Protein AF-A0A534P3N0-F1 (afdb_monomer)

Secondary structure (DSSP, 8-state):
------EEEEEETTEEEEEEEHHHHS-TT-TTT--EEEEEESSSEEEEEEEEEEE--TTSTTEEEEEEES--PPPPPBPPGGG--TT-EEEEEE-GGGSS-EEEEEEEEEEEE-TTS-EEEEEE-----TT-TT-EEEETTT--EEEEEEEEEEEEEEE-SSSSS-EEEEEEEEEEEEEE-HHHHHHHHHHTT-TTTTTPPPPPS---------GGGG--

Structure (mmCIF, N/CA/C/O backbone):
data_AF-A0A534P3N0-F1
#
_entry.id   AF-A0A534P3N0-F1
#
loop_
_atom_site.group_PDB
_atom_site.id
_atom_site.type_symbol
_atom_site.label_atom_id
_atom_site.label_alt_id
_atom_site.label_comp_id
_atom_site.label_asym_id
_atom_site.label_entity_id
_atom_site.label_seq_id
_atom_site.pdbx_PDB_ins_code
_atom_site.Cartn_x
_atom_site.Cartn_y
_atom_site.Cartn_z
_atom_site.occupancy
_atom_site.B_iso_or_equiv
_atom_site.auth_seq_id
_atom_site.auth_comp_id
_atom_site.auth_asym_id
_atom_site.auth_atom_id
_atom_site.pdbx_PDB_model_num
ATOM 1 N N . ALA A 1 1 ? -1.249 21.637 3.958 1.00 54.03 1 ALA A N 1
ATOM 2 C CA . ALA A 1 1 ? -1.287 20.272 4.519 1.00 54.03 1 ALA A CA 1
ATOM 3 C C . ALA A 1 1 ? -0.848 19.302 3.430 1.00 54.03 1 ALA A C 1
ATOM 5 O O . ALA A 1 1 ? -1.354 19.421 2.321 1.00 54.03 1 ALA A O 1
ATOM 6 N N . ARG A 1 2 ? 0.128 18.421 3.688 1.00 66.50 2 ARG A N 1
ATOM 7 C CA . ARG A 1 2 ? 0.419 17.308 2.771 1.00 66.50 2 ARG A CA 1
ATOM 8 C C . ARG A 1 2 ? -0.539 16.173 3.109 1.00 66.50 2 ARG A C 1
ATOM 10 O O . ARG A 1 2 ? -0.717 15.871 4.282 1.00 66.50 2 ARG A O 1
ATOM 17 N N . ALA A 1 3 ? -1.163 15.610 2.087 1.00 77.94 3 ALA A N 1
ATOM 18 C CA . ALA A 1 3 ? -2.017 14.447 2.219 1.00 77.94 3 ALA A CA 1
ATOM 19 C C . ALA A 1 3 ? -1.247 13.185 1.841 1.00 77.94 3 ALA A C 1
ATOM 21 O O . ALA A 1 3 ? -0.339 13.232 1.007 1.00 77.94 3 ALA A O 1
ATOM 22 N N . ALA A 1 4 ? -1.638 12.085 2.459 1.00 86.50 4 ALA A N 1
ATOM 23 C CA . ALA A 1 4 ? -1.131 10.755 2.202 1.00 86.50 4 ALA A CA 1
ATOM 24 C C . ALA A 1 4 ? -2.275 9.760 2.368 1.00 86.50 4 ALA A C 1
ATOM 26 O O . ALA A 1 4 ? -3.361 10.115 2.836 1.00 86.50 4 ALA A O 1
ATOM 27 N N . SER A 1 5 ? -2.006 8.523 1.989 1.00 90.81 5 SER A N 1
ATOM 28 C CA . SER A 1 5 ? -2.950 7.423 2.072 1.00 90.81 5 SER A CA 1
ATOM 29 C C . SER A 1 5 ? -2.565 6.472 3.205 1.00 90.81 5 SER A C 1
ATOM 31 O O . SER A 1 5 ? -1.465 6.543 3.762 1.00 90.81 5 SER A O 1
ATOM 33 N N . GLY A 1 6 ? -3.495 5.599 3.575 1.00 92.44 6 GLY A N 1
ATOM 34 C CA . GLY A 1 6 ? -3.250 4.555 4.555 1.00 92.44 6 GLY A CA 1
ATOM 35 C C . GLY A 1 6 ? -4.206 3.386 4.378 1.00 92.44 6 GLY A C 1
ATOM 36 O O . GLY A 1 6 ? -5.289 3.540 3.813 1.00 92.44 6 GLY A O 1
ATOM 37 N N . VAL A 1 7 ? -3.810 2.223 4.885 1.00 95.25 7 VAL A N 1
ATOM 38 C CA . VAL A 1 7 ? -4.594 0.985 4.816 1.00 95.25 7 VAL A CA 1
ATOM 39 C C . VAL A 1 7 ? -4.865 0.471 6.220 1.00 95.25 7 VAL A C 1
ATOM 41 O O . VAL A 1 7 ? -3.938 0.263 6.998 1.00 95.25 7 VAL A O 1
ATOM 44 N N . VAL A 1 8 ? -6.134 0.235 6.549 1.00 95.50 8 VAL A N 1
ATOM 45 C CA . VAL A 1 8 ? -6.512 -0.425 7.806 1.00 95.50 8 VAL A CA 1
ATOM 46 C C . VAL A 1 8 ? -6.087 -1.889 7.731 1.00 95.50 8 VAL A C 1
ATOM 48 O O . VAL A 1 8 ? -6.476 -2.588 6.800 1.00 95.50 8 VAL A O 1
ATOM 51 N N . VAL A 1 9 ? -5.325 -2.369 8.710 1.00 96.44 9 VAL A N 1
ATOM 52 C CA . VAL A 1 9 ? -4.801 -3.750 8.734 1.00 96.44 9 VAL A CA 1
ATOM 53 C C . VAL A 1 9 ? -5.266 -4.571 9.926 1.00 96.44 9 VAL A C 1
ATOM 55 O O . VAL A 1 9 ? -5.203 -5.795 9.892 1.00 96.44 9 VAL A O 1
ATOM 58 N N . ALA A 1 10 ? -5.735 -3.919 10.986 1.00 96.31 10 ALA A N 1
ATOM 59 C CA . ALA A 1 10 ? -6.239 -4.596 12.170 1.00 96.31 10 ALA A CA 1
ATOM 60 C C . ALA A 1 10 ? -7.199 -3.697 12.949 1.00 96.31 10 ALA A C 1
ATOM 62 O O . ALA A 1 10 ? -7.205 -2.477 12.777 1.00 96.31 10 ALA A O 1
ATOM 63 N N . VAL A 1 11 ? -7.973 -4.308 13.844 1.00 96.00 11 VAL A N 1
ATOM 64 C CA . VAL A 1 11 ? -8.869 -3.613 14.774 1.00 96.00 11 VAL A CA 1
ATOM 65 C C . VAL A 1 11 ? -8.816 -4.290 16.136 1.00 96.00 11 VAL A C 1
ATOM 67 O O . VAL A 1 11 ? -8.866 -5.515 16.225 1.00 96.00 11 VAL A O 1
ATOM 70 N N . GLU A 1 12 ? -8.781 -3.488 17.195 1.00 94.75 12 GLU A N 1
ATOM 71 C CA . GLU A 1 12 ? -8.982 -3.924 18.574 1.00 94.75 12 GLU A CA 1
ATOM 72 C C . GLU A 1 12 ? -10.009 -3.001 19.247 1.00 94.75 12 GLU A C 1
ATOM 74 O O . GLU A 1 12 ? -9.775 -1.812 19.466 1.00 94.75 12 GLU A O 1
ATOM 79 N N . GLY A 1 13 ? -11.201 -3.526 19.543 1.00 93.69 13 GLY A N 1
ATOM 80 C CA . GLY A 1 13 ? -12.289 -2.730 20.115 1.00 93.69 13 GLY A CA 1
ATOM 81 C C . GLY A 1 13 ? -12.726 -1.582 19.194 1.00 93.69 13 GLY A C 1
ATOM 82 O O . GLY A 1 13 ? -13.328 -1.822 18.151 1.00 93.69 13 GLY A O 1
ATOM 83 N N . LYS A 1 14 ? -12.457 -0.334 19.602 1.00 92.56 14 LYS A N 1
ATOM 84 C CA . LYS A 1 14 ? -12.735 0.892 18.820 1.00 92.56 14 LYS A CA 1
ATOM 85 C C . LYS A 1 14 ? -11.470 1.545 18.254 1.00 92.56 14 LYS A C 1
ATOM 87 O O . LYS A 1 14 ? -11.527 2.694 17.813 1.00 92.56 14 LYS A O 1
ATOM 92 N N . THR A 1 15 ? -10.349 0.834 18.309 1.00 93.75 15 THR A N 1
ATOM 93 C CA . THR A 1 15 ? -9.070 1.285 17.777 1.00 93.75 15 THR A CA 1
ATOM 94 C C . THR A 1 15 ? -8.786 0.526 16.492 1.00 93.75 15 THR A C 1
ATOM 96 O O . THR A 1 15 ? -8.757 -0.703 16.479 1.00 93.75 15 THR A O 1
ATOM 99 N N . SER A 1 16 ? -8.587 1.261 15.404 1.00 95.31 16 SER A N 1
ATOM 100 C CA . SER A 1 16 ? -8.194 0.719 14.105 1.00 95.31 16 SER A CA 1
ATOM 101 C C . SER A 1 16 ? -6.716 0.998 13.860 1.00 95.31 16 SER A C 1
ATOM 103 O O . SER A 1 16 ? -6.257 2.122 14.052 1.00 95.31 16 SER A O 1
ATOM 105 N N . TYR A 1 17 ? -5.969 -0.004 13.412 1.00 95.19 17 TYR A N 1
ATOM 106 C CA . TYR A 1 17 ? -4.549 0.129 13.098 1.00 95.19 17 TYR A CA 1
ATOM 107 C C . TYR A 1 17 ? -4.369 0.345 11.601 1.00 95.19 17 TYR A C 1
ATOM 109 O O . TYR A 1 17 ? -4.851 -0.455 10.795 1.00 95.19 17 TYR A O 1
ATOM 117 N N . VAL A 1 18 ? -3.683 1.425 11.233 1.00 94.81 18 VAL A N 1
ATOM 118 C CA . VAL A 1 18 ? -3.536 1.880 9.847 1.00 94.81 18 VAL A CA 1
ATOM 119 C C . VAL A 1 18 ? -2.064 1.932 9.462 1.00 94.81 18 VAL A C 1
ATOM 121 O O . VAL A 1 18 ? -1.280 2.626 10.104 1.00 94.81 18 VAL A O 1
ATOM 124 N N . LEU A 1 19 ? -1.699 1.218 8.399 1.00 94.94 19 LEU A N 1
ATOM 125 C CA . LEU A 1 19 ? -0.395 1.337 7.757 1.00 94.94 19 LEU A CA 1
ATOM 126 C C . LEU A 1 19 ? -0.336 2.579 6.876 1.00 94.94 19 LEU A C 1
ATOM 128 O O . LEU A 1 19 ? -1.282 2.880 6.154 1.00 94.94 19 LEU A O 1
ATOM 132 N N . THR A 1 20 ? 0.798 3.264 6.910 1.00 93.50 20 THR A N 1
ATOM 133 C CA . THR A 1 20 ? 1.170 4.355 6.002 1.00 93.50 20 THR A CA 1
ATOM 134 C C . THR A 1 20 ? 2.698 4.392 5.885 1.00 93.50 20 THR A C 1
ATOM 136 O O . THR A 1 20 ? 3.368 3.473 6.363 1.00 93.50 20 THR A O 1
ATOM 139 N N . ASN A 1 21 ? 3.269 5.426 5.267 1.00 92.00 21 ASN A N 1
ATOM 140 C CA . ASN A 1 21 ? 4.720 5.579 5.215 1.00 92.00 21 ASN A CA 1
ATOM 141 C C . ASN A 1 21 ? 5.294 6.372 6.392 1.00 92.00 21 ASN A C 1
ATOM 143 O O . ASN A 1 21 ? 4.666 7.285 6.931 1.00 92.00 21 ASN A O 1
ATOM 147 N N . GLU A 1 22 ? 6.538 6.069 6.747 1.00 89.75 22 GLU A N 1
ATOM 148 C CA . GLU A 1 22 ? 7.276 6.781 7.795 1.00 89.75 22 GLU A CA 1
ATOM 149 C C . GLU A 1 22 ? 7.557 8.238 7.403 1.00 89.75 22 GLU A C 1
ATOM 151 O O . GLU A 1 22 ? 7.285 9.158 8.183 1.00 89.75 22 GLU A O 1
ATOM 156 N N . HIS A 1 23 ? 7.946 8.487 6.148 1.00 87.56 23 HIS A N 1
ATOM 157 C CA . HIS A 1 23 ? 8.224 9.844 5.675 1.00 87.56 23 HIS A CA 1
ATOM 158 C C . HIS A 1 23 ? 6.986 10.761 5.669 1.00 87.56 23 HIS A C 1
ATOM 160 O O . HIS A 1 23 ? 7.109 11.986 5.531 1.00 87.56 23 HIS A O 1
ATOM 166 N N . VAL A 1 24 ? 5.779 10.192 5.772 1.00 84.44 24 VAL A N 1
ATOM 167 C CA . VAL A 1 24 ? 4.521 10.938 5.917 1.00 84.44 24 VAL A CA 1
ATOM 168 C C . VAL A 1 24 ? 4.371 11.455 7.347 1.00 84.44 24 VAL A C 1
ATOM 170 O O . VAL A 1 24 ? 3.939 12.595 7.534 1.00 84.44 24 VAL A O 1
ATOM 173 N N . VAL A 1 25 ? 4.757 10.653 8.344 1.00 81.75 25 VAL A N 1
ATOM 174 C CA . VAL A 1 25 ? 4.539 10.945 9.769 1.00 81.75 25 VAL A CA 1
ATOM 175 C C . VAL A 1 25 ? 5.723 11.658 10.435 1.00 81.75 25 VAL A C 1
ATOM 177 O O . VAL A 1 25 ? 5.511 12.415 11.379 1.00 81.75 25 VAL A O 1
ATOM 180 N N . GLN A 1 26 ? 6.949 11.505 9.918 1.00 76.12 26 GLN A N 1
ATOM 181 C CA . GLN A 1 26 ? 8.174 12.071 10.511 1.00 76.12 26 GLN A CA 1
ATOM 182 C C . GLN A 1 26 ? 8.558 13.493 10.068 1.00 76.12 26 GLN A C 1
ATOM 184 O O . GLN A 1 26 ? 9.602 14.009 10.484 1.00 76.12 26 GLN A O 1
ATOM 189 N N . ARG A 1 27 ? 7.774 14.164 9.217 1.00 65.50 27 ARG A N 1
ATOM 190 C CA . ARG A 1 27 ? 8.212 15.454 8.648 1.00 65.50 27 ARG A CA 1
ATOM 191 C C . ARG A 1 27 ? 8.448 16.519 9.725 1.00 65.50 27 ARG A C 1
ATOM 193 O O . ARG A 1 27 ? 7.784 16.559 10.759 1.00 65.50 27 ARG A O 1
ATOM 200 N N . GLU A 1 28 ? 9.417 17.389 9.441 1.00 50.12 28 GLU A N 1
ATOM 201 C CA . GLU A 1 28 ? 9.839 18.519 10.275 1.00 50.12 28 GLU A CA 1
ATOM 202 C C . GLU A 1 28 ? 8.641 19.240 10.923 1.00 50.12 28 GLU A C 1
ATOM 204 O O . GLU A 1 28 ? 7.716 19.668 10.232 1.00 50.12 28 GLU A O 1
ATOM 209 N N . GLY A 1 29 ? 8.643 19.331 12.257 1.00 53.56 29 GLY A N 1
ATOM 210 C CA . GLY A 1 29 ? 7.557 19.923 13.050 1.00 53.56 29 GLY A CA 1
ATOM 211 C C . GLY A 1 29 ? 6.523 18.941 13.622 1.00 53.56 29 GLY A C 1
ATOM 212 O O . GLY A 1 29 ? 5.690 19.365 14.415 1.00 53.56 29 GLY A O 1
ATOM 213 N N . LEU A 1 30 ? 6.581 17.645 13.280 1.00 55.81 30 LEU A N 1
ATOM 214 C CA . LEU A 1 30 ? 5.652 16.614 13.784 1.00 55.81 30 LEU A CA 1
ATOM 215 C C . LEU A 1 30 ? 6.265 15.669 14.834 1.00 55.81 30 LEU A C 1
ATOM 217 O O . LEU A 1 30 ? 5.546 14.855 15.417 1.00 55.81 30 LEU A O 1
ATOM 221 N N . LYS A 1 31 ? 7.570 15.792 15.126 1.00 50.66 31 LYS A N 1
ATOM 222 C CA . LYS A 1 31 ? 8.255 14.977 16.144 1.00 50.66 31 LYS A CA 1
ATOM 223 C C . LYS A 1 31 ? 7.640 15.211 17.530 1.00 50.66 31 LYS A C 1
ATOM 225 O O . LYS A 1 31 ? 7.886 16.236 18.157 1.00 50.66 31 LYS A O 1
ATOM 230 N N . GLY A 1 32 ? 6.862 14.234 18.000 1.00 50.28 32 GLY A N 1
ATOM 231 C CA . GLY A 1 32 ? 6.364 14.148 19.376 1.00 50.28 32 GLY A CA 1
ATOM 232 C C . GLY A 1 32 ? 4.976 14.736 19.665 1.00 50.28 32 GLY A C 1
ATOM 233 O O . GLY A 1 32 ? 4.564 14.673 20.818 1.00 50.28 32 GLY A O 1
ATOM 234 N N . ALA A 1 33 ? 4.241 15.287 18.687 1.00 52.06 33 ALA A N 1
ATOM 235 C CA . ALA A 1 33 ? 2.948 15.946 18.970 1.00 52.06 33 ALA A CA 1
ATOM 236 C C . ALA A 1 33 ? 1.887 15.893 17.850 1.00 52.06 33 ALA A C 1
ATOM 238 O O . ALA A 1 33 ? 0.928 16.665 17.870 1.00 52.06 33 ALA A O 1
ATOM 239 N N . ALA A 1 34 ? 2.016 15.020 16.855 1.00 55.41 34 ALA A N 1
ATOM 240 C CA . ALA A 1 34 ? 1.079 15.019 15.738 1.00 55.41 34 ALA A CA 1
ATOM 241 C C . ALA A 1 34 ? -0.167 14.174 16.044 1.00 55.41 34 ALA A C 1
ATOM 243 O O . ALA A 1 34 ? -0.191 12.969 15.818 1.00 55.41 34 ALA A O 1
ATOM 244 N N . SER A 1 35 ? -1.226 14.813 16.542 1.00 61.38 35 SER A N 1
ATOM 245 C CA . SER A 1 35 ? -2.585 14.302 16.354 1.00 61.38 35 SER A CA 1
ATOM 246 C C . SER A 1 35 ? -2.878 14.290 14.851 1.00 61.38 35 SER A C 1
ATOM 248 O O . SER A 1 35 ? -3.068 15.349 14.245 1.00 61.38 35 SER A O 1
ATOM 250 N N . PHE A 1 36 ? -2.884 13.116 14.230 1.00 72.31 36 PHE A N 1
ATOM 251 C CA . PHE A 1 36 ? -3.288 12.974 12.837 1.00 72.31 36 PHE A CA 1
ATOM 252 C C . PHE A 1 36 ? -4.815 12.969 12.756 1.00 72.31 36 PHE A C 1
ATOM 254 O O . PHE A 1 36 ? -5.493 12.515 13.677 1.00 72.31 36 PHE A O 1
ATOM 261 N N . GLN A 1 37 ? -5.362 13.477 11.653 1.00 73.31 37 GLN A N 1
ATOM 262 C CA . GLN A 1 37 ? -6.764 13.258 11.315 1.00 73.31 37 GLN A CA 1
ATOM 263 C C . GLN A 1 37 ? -6.834 12.279 10.158 1.00 73.31 37 GLN A C 1
ATOM 265 O O . GLN A 1 37 ? -6.402 12.598 9.050 1.00 73.31 37 GLN A O 1
ATOM 270 N N . VAL A 1 38 ? -7.397 11.105 10.418 1.00 75.62 38 VAL A N 1
ATOM 271 C CA . VAL A 1 38 ? -7.731 10.157 9.360 1.00 75.62 38 VAL A CA 1
ATOM 272 C C . VAL A 1 38 ? -9.098 10.531 8.818 1.00 75.62 38 VAL A C 1
ATOM 274 O O . VAL A 1 38 ? -10.067 10.644 9.571 1.00 75.62 38 VAL A O 1
ATOM 277 N N . VAL A 1 39 ? -9.144 10.772 7.510 1.00 75.12 39 VAL A N 1
ATOM 278 C CA . VAL A 1 39 ? -10.373 11.042 6.774 1.00 75.12 39 VAL A CA 1
ATOM 279 C C . VAL A 1 39 ? -10.884 9.721 6.220 1.00 75.12 39 VAL A C 1
ATOM 281 O O . VAL A 1 39 ? -10.240 9.119 5.367 1.00 75.12 39 VAL A O 1
ATOM 284 N N . VAL A 1 40 ? -12.030 9.269 6.722 1.00 77.00 40 VAL A N 1
ATOM 285 C CA . VAL A 1 40 ? -12.702 8.063 6.228 1.00 77.00 40 VAL A CA 1
ATOM 286 C C . VAL A 1 40 ? -13.877 8.496 5.358 1.00 77.00 40 VAL A C 1
ATOM 288 O O . VAL A 1 40 ? -14.803 9.150 5.846 1.00 77.00 40 VAL A O 1
ATOM 291 N N . GLU A 1 41 ? -13.834 8.146 4.072 1.00 68.50 41 GLU A N 1
ATOM 292 C CA . GLU A 1 41 ? -14.948 8.342 3.141 1.00 68.50 41 GLU A CA 1
ATOM 293 C C . GLU A 1 41 ? -15.907 7.141 3.230 1.00 68.50 41 GLU A C 1
ATOM 295 O O . GLU A 1 41 ? -15.664 6.065 2.688 1.00 68.50 41 GLU A O 1
ATOM 300 N N . ARG A 1 42 ? -17.014 7.325 3.950 1.00 63.41 42 ARG A N 1
ATOM 301 C CA . ARG A 1 42 ? -18.254 6.533 3.833 1.00 63.41 42 ARG A CA 1
ATOM 302 C C . ARG A 1 42 ? -19.327 7.489 3.263 1.00 63.41 42 ARG A C 1
ATOM 304 O O . ARG A 1 42 ? -18.940 8.595 2.894 1.00 63.41 42 ARG A O 1
ATOM 311 N N . PRO A 1 43 ? -20.642 7.190 3.137 1.00 61.66 43 PRO A N 1
ATOM 312 C CA . PRO A 1 43 ? -21.609 8.206 2.677 1.00 61.66 43 PRO A CA 1
ATOM 313 C C . PRO A 1 43 ? -21.481 9.589 3.355 1.00 61.66 43 PRO A C 1
ATOM 315 O O . PRO A 1 43 ? -21.912 10.576 2.769 1.00 61.66 43 PRO A O 1
ATOM 318 N N . ASN A 1 44 ? -20.842 9.672 4.535 1.00 65.38 44 ASN A N 1
ATOM 319 C CA . ASN A 1 44 ? -20.323 10.904 5.126 1.00 65.38 44 ASN A CA 1
ATOM 320 C C . ASN A 1 44 ? -18.803 10.840 5.384 1.00 65.38 44 ASN A C 1
ATOM 322 O O . ASN A 1 44 ? -18.229 9.766 5.568 1.00 65.38 44 ASN A O 1
ATOM 326 N N . VAL A 1 45 ? -18.171 12.014 5.453 1.00 75.06 45 VAL A N 1
ATOM 327 C CA . VAL A 1 45 ? -16.753 12.187 5.798 1.00 75.06 45 VAL A CA 1
ATOM 328 C C . VAL A 1 45 ? -16.578 12.215 7.317 1.00 75.06 45 VAL A C 1
ATOM 330 O O . VAL A 1 45 ? -17.121 13.094 7.987 1.00 75.06 45 VAL A O 1
ATOM 333 N N . HIS A 1 46 ? -15.770 11.301 7.853 1.00 80.00 46 HIS A N 1
ATOM 334 C CA . HIS A 1 46 ? -15.425 11.257 9.277 1.00 80.00 46 HIS A CA 1
ATOM 335 C C . HIS A 1 46 ? -13.960 11.645 9.490 1.00 80.00 46 HIS A C 1
ATOM 337 O O . HIS A 1 46 ? -13.090 11.214 8.737 1.00 80.00 46 HIS A O 1
ATOM 343 N N . ARG A 1 47 ? -13.690 12.462 10.517 1.00 85.38 47 ARG A N 1
ATOM 344 C CA . ARG A 1 47 ? -12.334 12.825 10.957 1.00 85.38 47 ARG A CA 1
ATOM 345 C C . ARG A 1 47 ? -12.062 12.154 12.293 1.00 85.38 47 ARG A C 1
ATOM 347 O O . ARG A 1 47 ? -12.698 12.507 13.283 1.00 85.38 47 ARG A O 1
ATOM 354 N N . LEU A 1 48 ? -11.130 11.210 12.307 1.00 87.00 48 LEU A N 1
ATOM 355 C CA . LEU A 1 48 ? -10.771 10.453 13.503 1.00 87.00 48 LEU A CA 1
ATOM 356 C C . LEU A 1 48 ? -9.376 10.857 13.993 1.00 87.00 48 LEU A C 1
ATOM 358 O O . LEU A 1 48 ? -8.480 11.019 13.157 1.00 87.00 48 LEU A O 1
ATOM 362 N N . PRO A 1 49 ? -9.173 11.039 15.311 1.00 87.88 49 PRO A N 1
ATOM 363 C CA . PRO A 1 49 ? -7.848 11.265 15.865 1.00 87.88 49 PRO A CA 1
ATOM 364 C C . PRO A 1 49 ? -6.988 10.011 15.696 1.00 87.88 49 PRO A C 1
ATOM 366 O O . PRO A 1 49 ? -7.455 8.885 15.875 1.00 87.88 49 PRO A O 1
ATOM 369 N N . ALA A 1 50 ? -5.718 10.216 15.367 1.00 88.62 50 ALA A N 1
ATOM 370 C CA . ALA A 1 50 ? -4.751 9.141 15.257 1.00 88.62 50 ALA A CA 1
ATOM 371 C C . ALA A 1 50 ? -3.385 9.541 15.815 1.00 88.62 50 ALA A C 1
ATOM 373 O O . ALA A 1 50 ? -2.996 10.710 15.768 1.00 88.62 50 ALA A O 1
ATOM 374 N N . HIS A 1 51 ? -2.660 8.556 16.333 1.00 88.44 51 HIS A N 1
ATOM 375 C CA . HIS A 1 51 ? -1.314 8.714 16.875 1.00 88.44 51 HIS A CA 1
ATOM 376 C C . HIS A 1 51 ? -0.368 7.669 16.283 1.00 88.44 51 HIS A C 1
ATOM 378 O O . HIS A 1 51 ? 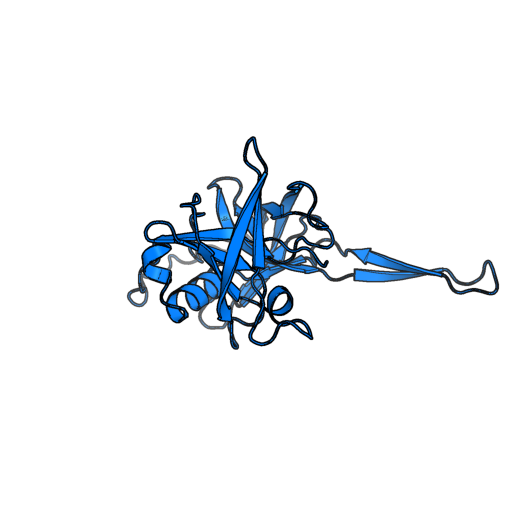-0.786 6.568 15.921 1.00 88.44 51 HIS A O 1
ATOM 384 N N . VAL A 1 52 ? 0.914 8.020 16.172 1.00 90.31 52 VAL A N 1
ATOM 385 C CA . VAL A 1 52 ? 1.950 7.088 15.709 1.00 90.31 52 VAL A CA 1
ATOM 386 C C . VAL A 1 52 ? 2.202 6.064 16.806 1.00 90.31 52 VAL A C 1
ATOM 388 O O . VAL A 1 52 ? 2.549 6.422 17.929 1.00 90.31 52 VAL A O 1
ATOM 391 N N . MET A 1 53 ? 2.008 4.792 16.471 1.00 89.69 53 MET A N 1
ATOM 392 C CA . MET A 1 53 ? 2.232 3.660 17.365 1.00 89.69 53 MET A CA 1
ATOM 393 C C . MET A 1 53 ? 3.604 3.027 17.128 1.00 89.69 53 MET A C 1
ATOM 395 O O . MET A 1 53 ? 4.289 2.658 18.079 1.00 89.69 53 MET A O 1
ATOM 399 N N . ALA A 1 54 ? 3.997 2.877 15.862 1.00 89.25 54 ALA A N 1
ATOM 400 C CA . ALA A 1 54 ? 5.270 2.278 15.488 1.00 89.25 54 ALA A CA 1
ATOM 401 C C . ALA A 1 54 ? 5.800 2.880 14.188 1.00 89.25 54 ALA A C 1
ATOM 403 O O . ALA A 1 54 ? 5.036 3.300 13.319 1.00 89.25 54 ALA A O 1
ATOM 404 N N . GLU A 1 55 ? 7.119 2.866 14.052 1.00 88.81 55 GLU A N 1
ATOM 405 C CA . GLU A 1 55 ? 7.844 3.372 12.893 1.00 88.81 55 GLU A CA 1
ATOM 406 C C . GLU A 1 55 ? 8.864 2.319 12.475 1.00 88.81 55 GLU A C 1
ATOM 408 O O . GLU A 1 55 ? 9.541 1.714 13.316 1.00 88.81 55 GLU A O 1
ATOM 413 N N . GLY A 1 56 ? 8.924 2.061 11.175 1.00 78.31 56 GLY A N 1
ATOM 414 C CA . GLY A 1 56 ? 9.776 1.056 10.574 1.00 78.31 56 GLY A CA 1
ATOM 415 C C . GLY A 1 56 ? 11.243 1.424 10.727 1.00 78.31 56 GLY A C 1
ATOM 416 O O . GLY A 1 56 ? 11.657 2.557 10.489 1.00 78.31 56 GLY A O 1
ATOM 417 N N . ARG A 1 57 ? 12.051 0.443 11.117 1.00 72.56 57 ARG A N 1
ATOM 418 C CA . ARG A 1 57 ? 13.514 0.511 11.053 1.00 72.56 57 ARG A CA 1
ATOM 419 C C . ARG A 1 57 ? 13.973 -0.493 10.012 1.00 72.56 57 ARG A C 1
ATOM 421 O O . ARG A 1 57 ? 13.277 -1.475 9.781 1.00 72.56 57 ARG A O 1
ATOM 428 N N . VAL A 1 58 ? 15.136 -0.264 9.404 1.00 67.00 58 VAL A N 1
ATOM 429 C CA . VAL A 1 58 ? 15.739 -1.207 8.443 1.00 67.00 58 VAL A CA 1
ATOM 430 C C . VAL A 1 58 ? 15.650 -2.640 9.002 1.00 67.00 58 VAL A C 1
ATOM 432 O O . VAL A 1 58 ? 16.079 -2.844 10.141 1.00 67.00 58 VAL A O 1
ATOM 435 N N . PRO A 1 59 ? 15.101 -3.617 8.252 1.00 58.75 59 PRO A N 1
ATOM 436 C CA . PRO A 1 59 ? 14.768 -3.598 6.816 1.00 58.75 59 PRO A CA 1
ATOM 437 C C . PRO A 1 59 ? 13.388 -3.018 6.448 1.00 58.75 59 PRO A C 1
ATOM 439 O O . PRO A 1 59 ? 13.140 -2.737 5.278 1.00 58.75 59 PRO A O 1
ATOM 442 N N . ASP A 1 60 ? 12.516 -2.761 7.418 1.00 66.12 60 ASP A N 1
ATOM 443 C CA . ASP A 1 60 ? 11.141 -2.279 7.226 1.00 66.12 60 ASP A CA 1
ATOM 444 C C . ASP A 1 60 ? 11.070 -0.751 7.026 1.00 66.12 60 ASP A C 1
ATOM 446 O O . ASP A 1 60 ? 10.108 -0.094 7.422 1.00 66.12 60 ASP A O 1
ATOM 450 N N . ALA A 1 61 ? 12.123 -0.166 6.448 1.00 74.12 61 ALA A N 1
ATOM 451 C CA . ALA A 1 61 ? 12.252 1.276 6.282 1.00 74.12 61 ALA A CA 1
ATOM 452 C C . ALA A 1 61 ? 11.065 1.856 5.502 1.00 74.12 61 ALA A C 1
ATOM 454 O O . ALA A 1 61 ? 10.539 1.226 4.589 1.00 74.12 61 ALA A O 1
ATOM 455 N N . ASP A 1 62 ? 10.675 3.075 5.847 1.00 87.25 62 ASP A N 1
ATOM 456 C CA . ASP A 1 62 ? 9.561 3.797 5.237 1.00 87.25 62 ASP A CA 1
ATOM 457 C C . ASP A 1 62 ? 8.139 3.265 5.516 1.00 87.25 62 ASP A C 1
ATOM 459 O O . ASP A 1 62 ? 7.189 3.689 4.864 1.00 87.25 62 ASP A O 1
ATOM 463 N N . LEU A 1 63 ? 7.945 2.393 6.514 1.00 92.56 63 LEU A N 1
ATOM 464 C CA . LEU A 1 63 ? 6.618 2.013 7.030 1.00 92.56 63 LEU A CA 1
ATOM 465 C C . LEU A 1 63 ? 6.312 2.699 8.366 1.00 92.56 63 LEU A C 1
ATOM 467 O O . LEU A 1 63 ? 7.183 2.848 9.216 1.00 92.56 63 LEU A O 1
ATOM 471 N N . ALA A 1 64 ? 5.055 3.065 8.594 1.00 92.94 64 ALA A N 1
ATOM 472 C CA . ALA A 1 64 ? 4.563 3.535 9.883 1.00 92.94 64 ALA A CA 1
ATOM 473 C C . ALA A 1 64 ? 3.197 2.931 10.202 1.00 92.94 64 ALA A C 1
ATOM 475 O O . ALA A 1 64 ? 2.398 2.632 9.311 1.00 92.94 64 ALA A O 1
ATOM 476 N N . LEU A 1 65 ? 2.931 2.770 11.495 1.00 93.56 65 LEU A N 1
ATOM 477 C CA . LEU A 1 65 ? 1.666 2.286 12.017 1.00 93.56 65 LEU A CA 1
ATOM 478 C C . LEU A 1 65 ? 1.012 3.374 12.860 1.00 93.56 65 LEU A C 1
ATOM 480 O O . LEU A 1 65 ? 1.588 3.849 13.841 1.00 93.56 65 LEU A O 1
ATOM 484 N N . LEU A 1 66 ? -0.209 3.732 12.488 1.00 93.00 66 LEU A N 1
ATOM 485 C CA . LEU A 1 66 ? -1.060 4.640 13.235 1.00 93.00 66 LEU A CA 1
ATOM 486 C C . LEU A 1 66 ? -2.115 3.848 14.003 1.00 93.00 66 LEU A C 1
ATOM 488 O O . LEU A 1 66 ? -2.700 2.909 13.467 1.00 93.00 66 LEU A O 1
ATOM 492 N N . ALA A 1 67 ? -2.401 4.270 15.228 1.00 92.62 67 ALA A N 1
ATOM 493 C CA . ALA A 1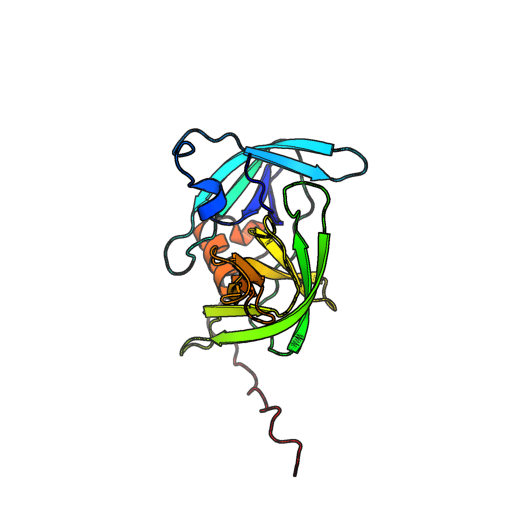 67 ? -3.594 3.861 15.952 1.00 92.62 67 ALA A CA 1
ATOM 494 C C . ALA A 1 67 ? -4.644 4.968 15.819 1.00 92.62 67 ALA A C 1
ATOM 496 O O . ALA A 1 67 ? -4.407 6.117 16.195 1.00 92.62 67 ALA A O 1
ATOM 497 N N . VAL A 1 68 ? -5.784 4.619 15.228 1.00 92.00 68 VAL A N 1
ATOM 498 C CA . VAL A 1 68 ? -6.913 5.507 14.942 1.00 92.00 68 VAL A CA 1
ATOM 499 C C . VAL A 1 68 ? -8.033 5.185 15.915 1.00 92.00 68 VAL A C 1
ATOM 501 O O . VAL A 1 68 ? -8.530 4.060 15.942 1.00 92.00 68 VAL A O 1
ATOM 504 N N . GLU A 1 69 ? -8.438 6.166 16.708 1.00 89.88 69 GLU A N 1
ATOM 505 C CA . GLU A 1 69 ? -9.426 5.972 17.766 1.00 89.88 69 GLU A CA 1
ATOM 506 C C . GLU A 1 69 ? -10.814 6.450 17.334 1.00 89.88 69 GLU A C 1
ATOM 508 O O . GLU A 1 69 ? -10.966 7.431 16.606 1.00 89.88 69 GLU A O 1
ATOM 513 N N . GLY A 1 70 ? -11.848 5.780 17.843 1.00 87.38 70 GLY A N 1
ATOM 514 C CA . GLY A 1 70 ? -13.236 6.243 17.763 1.00 87.38 70 GLY A CA 1
ATOM 515 C C . GLY A 1 70 ? -14.142 5.383 16.887 1.00 87.38 70 GLY A C 1
ATOM 516 O O . GLY A 1 70 ? -15.360 5.448 17.052 1.00 87.38 70 GLY A O 1
ATOM 517 N N . GLU A 1 71 ? -13.581 4.525 16.034 1.00 86.56 71 GLU A N 1
ATOM 518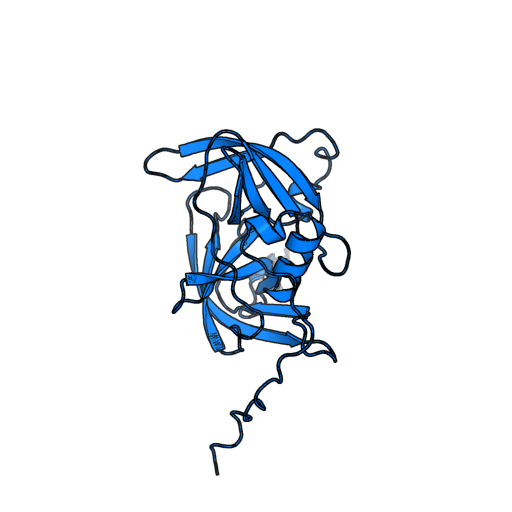 C CA . GLU A 1 71 ? -14.351 3.648 15.150 1.00 86.56 71 GLU A CA 1
ATOM 519 C C . GLU A 1 71 ? -13.587 2.362 14.793 1.00 86.56 71 GLU A C 1
ATOM 521 O O . GLU A 1 71 ? -12.375 2.371 14.575 1.00 86.56 71 GLU A O 1
ATOM 526 N N . ALA A 1 72 ? -14.326 1.253 14.694 1.00 90.81 72 ALA A N 1
ATOM 527 C CA . ALA A 1 72 ? -13.849 -0.002 14.123 1.00 90.81 72 ALA A CA 1
ATOM 528 C C . ALA A 1 72 ? -14.010 0.030 12.593 1.00 90.81 72 ALA A C 1
ATOM 530 O O . ALA A 1 72 ? -15.119 -0.082 12.064 1.00 90.81 72 ALA A O 1
ATOM 531 N N . LEU A 1 73 ? -12.901 0.209 11.878 1.00 90.88 73 LEU A N 1
ATOM 532 C CA . LEU A 1 73 ? -12.856 0.213 10.417 1.00 90.88 73 LEU A CA 1
ATOM 533 C C . LEU A 1 73 ? -12.679 -1.212 9.877 1.00 90.88 73 LEU A C 1
ATOM 535 O O . LEU A 1 73 ? -12.273 -2.111 10.599 1.00 90.88 73 LEU A O 1
ATOM 539 N N . THR A 1 74 ? -12.987 -1.454 8.606 1.00 92.06 74 THR A N 1
ATOM 540 C CA . THR A 1 74 ? -12.816 -2.794 8.022 1.00 92.06 74 THR A CA 1
ATOM 541 C C . THR A 1 74 ? -11.341 -3.020 7.673 1.00 92.06 74 THR A C 1
ATOM 543 O O . THR A 1 74 ? -10.825 -2.278 6.836 1.00 92.06 74 THR A O 1
ATOM 546 N N . PRO A 1 75 ? -10.650 -4.005 8.280 1.00 94.94 75 PRO A N 1
ATOM 547 C CA . PRO A 1 75 ? -9.258 -4.282 7.953 1.00 94.94 75 PRO A CA 1
ATOM 548 C C . PRO A 1 75 ? -9.132 -5.020 6.617 1.00 94.94 75 PRO A C 1
ATOM 550 O O . PRO A 1 75 ? -9.939 -5.895 6.293 1.00 94.94 75 PRO A O 1
ATOM 553 N N . ALA A 1 76 ? -8.091 -4.691 5.859 1.00 95.44 76 ALA A N 1
ATOM 554 C CA . ALA A 1 76 ? -7.674 -5.447 4.689 1.00 95.44 76 ALA A CA 1
ATOM 555 C C . ALA A 1 76 ? -7.033 -6.778 5.105 1.00 95.44 76 ALA A C 1
ATOM 557 O O . ALA A 1 76 ? -6.322 -6.860 6.107 1.00 95.44 76 ALA A O 1
ATOM 558 N N . THR A 1 77 ? -7.247 -7.822 4.302 1.00 96.06 77 THR A N 1
ATOM 559 C CA . THR A 1 77 ? -6.528 -9.093 4.462 1.00 96.06 77 THR A CA 1
ATOM 560 C C . THR A 1 77 ? -5.195 -9.006 3.735 1.00 96.06 77 THR A C 1
ATOM 562 O O . THR A 1 77 ? -5.171 -8.672 2.555 1.00 96.06 77 THR A O 1
ATOM 565 N N . ILE A 1 78 ? -4.097 -9.317 4.417 1.00 96.44 78 ILE A N 1
ATOM 566 C CA . ILE A 1 78 ? -2.746 -9.256 3.847 1.00 96.44 78 ILE A CA 1
ATOM 567 C C . ILE A 1 78 ? -2.441 -10.581 3.143 1.00 96.44 78 ILE A C 1
ATOM 569 O O . ILE A 1 78 ? -2.685 -11.652 3.706 1.00 96.44 78 ILE A O 1
ATOM 573 N N . ALA A 1 79 ? -1.934 -10.512 1.913 1.00 95.12 79 ALA A N 1
ATOM 574 C CA . ALA A 1 79 ? -1.501 -11.685 1.165 1.00 95.12 79 ALA A CA 1
ATOM 575 C C . ALA A 1 79 ? -0.277 -12.346 1.816 1.00 95.12 79 ALA A C 1
ATOM 577 O O . ALA A 1 79 ? 0.500 -11.700 2.527 1.00 95.12 79 ALA A O 1
ATOM 578 N N . SER A 1 80 ? -0.106 -13.649 1.600 1.00 92.81 80 SER A N 1
ATOM 579 C CA . SER A 1 80 ? 1.168 -14.299 1.904 1.00 92.81 80 SER A CA 1
ATOM 580 C C . SER A 1 80 ? 2.192 -14.033 0.796 1.00 92.81 80 SER A C 1
ATOM 582 O O . SER A 1 80 ? 1.850 -13.592 -0.297 1.00 92.81 80 SER A O 1
ATOM 584 N N . GLU A 1 81 ? 3.470 -14.234 1.108 1.00 89.31 81 GLU A N 1
ATOM 585 C CA . GLU A 1 81 ? 4.589 -13.903 0.208 1.00 89.31 81 GLU A CA 1
ATOM 586 C C . GLU A 1 81 ? 4.594 -14.769 -1.058 1.00 89.31 81 GLU A C 1
ATOM 588 O O . GLU A 1 81 ? 4.978 -14.307 -2.123 1.00 89.31 81 GLU A O 1
ATOM 593 N N . ASP A 1 82 ? 4.084 -15.994 -0.957 1.00 88.38 82 ASP A N 1
ATOM 594 C CA . ASP A 1 82 ? 3.907 -16.958 -2.046 1.00 88.38 82 ASP A CA 1
ATOM 595 C C . ASP A 1 82 ? 2.683 -16.677 -2.939 1.00 88.38 82 ASP A C 1
ATOM 597 O O . ASP A 1 82 ? 2.405 -17.451 -3.848 1.00 88.38 82 ASP A O 1
ATOM 601 N N . GLN A 1 83 ? 1.933 -15.602 -2.673 1.00 88.56 83 GLN A N 1
ATOM 602 C CA . GLN A 1 83 ? 0.738 -15.202 -3.433 1.00 88.56 83 GLN A CA 1
ATOM 603 C C . GLN A 1 83 ? 0.979 -13.991 -4.337 1.00 88.56 83 GLN A C 1
ATOM 605 O O . GLN A 1 83 ? 0.011 -13.351 -4.734 1.00 88.56 83 GLN A O 1
ATOM 610 N N . VAL A 1 84 ? 2.240 -13.630 -4.582 1.00 93.44 84 VAL A N 1
ATOM 611 C CA . VAL A 1 84 ? 2.591 -12.482 -5.419 1.00 93.44 84 VAL A CA 1
ATOM 612 C C . VAL A 1 84 ? 3.716 -12.862 -6.364 1.0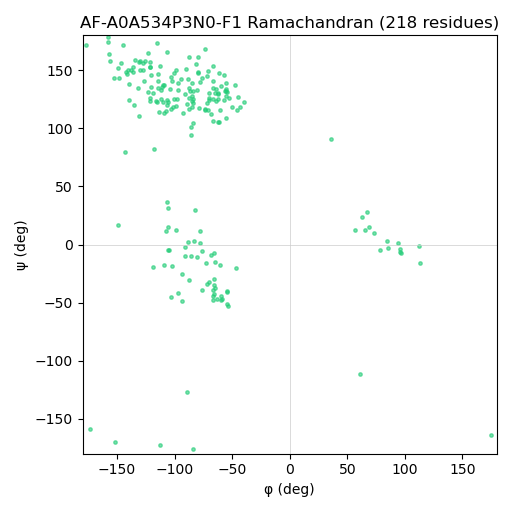0 93.44 84 VAL A C 1
ATOM 614 O O . VAL A 1 84 ? 4.817 -13.189 -5.920 1.00 93.44 84 VAL A O 1
ATOM 617 N N . ASP A 1 85 ? 3.440 -12.748 -7.655 1.00 93.94 85 ASP A N 1
ATOM 618 C CA . ASP A 1 85 ? 4.354 -13.016 -8.750 1.00 93.94 85 ASP A CA 1
ATOM 619 C C . ASP A 1 85 ? 4.379 -11.859 -9.760 1.00 93.94 85 ASP A C 1
ATOM 621 O O . ASP A 1 85 ? 3.468 -11.037 -9.861 1.00 93.94 85 ASP A O 1
ATOM 625 N N . ILE A 1 86 ? 5.471 -11.775 -10.525 1.00 96.38 86 ILE A N 1
ATOM 626 C CA . ILE A 1 86 ? 5.584 -10.814 -11.628 1.00 96.38 86 ILE A CA 1
ATOM 627 C C . ILE A 1 86 ? 4.509 -11.134 -12.671 1.00 96.38 86 ILE A C 1
ATOM 629 O O . ILE A 1 86 ? 4.408 -12.268 -13.135 1.00 96.38 86 ILE A O 1
ATOM 633 N N . GLY A 1 87 ? 3.765 -10.110 -13.086 1.00 96.19 87 GLY A N 1
ATOM 634 C CA . GLY A 1 87 ? 2.649 -10.235 -14.021 1.00 96.19 87 GLY A CA 1
ATOM 635 C C . GLY A 1 87 ? 1.274 -10.329 -13.362 1.00 96.19 87 GLY A C 1
ATOM 636 O O . GLY A 1 87 ? 0.288 -10.257 -14.090 1.00 96.19 87 GLY A O 1
ATOM 637 N N . ASP A 1 88 ? 1.191 -10.433 -12.032 1.00 96.88 88 ASP A N 1
ATOM 638 C CA . ASP A 1 88 ? -0.094 -10.428 -11.329 1.00 96.88 88 ASP A CA 1
ATOM 639 C C . ASP A 1 88 ? -0.815 -9.088 -11.495 1.00 96.88 88 ASP A C 1
ATOM 641 O O . ASP A 1 88 ? -0.215 -8.023 -11.314 1.00 96.88 88 ASP A O 1
ATOM 645 N N . ASP A 1 89 ? -2.111 -9.148 -11.809 1.00 97.81 89 ASP A N 1
ATOM 646 C CA . ASP A 1 89 ? -2.977 -7.980 -11.939 1.00 97.81 89 ASP A CA 1
ATOM 647 C C . ASP A 1 89 ? -3.236 -7.344 -10.570 1.00 97.81 89 ASP A C 1
ATOM 649 O O . ASP A 1 89 ? -3.772 -7.968 -9.648 1.00 97.81 89 ASP A O 1
ATOM 653 N N . VAL A 1 90 ? -2.926 -6.055 -10.456 1.00 97.56 90 VAL A N 1
ATOM 654 C CA . VAL A 1 90 ? -3.090 -5.294 -9.219 1.00 97.56 90 VAL A CA 1
ATOM 655 C C . VAL A 1 90 ? -3.880 -4.014 -9.431 1.00 97.56 90 VAL A C 1
ATOM 657 O O . VAL A 1 90 ? -3.825 -3.364 -10.478 1.00 97.56 90 VAL A O 1
ATOM 660 N N . VAL A 1 91 ? -4.586 -3.602 -8.382 1.00 96.75 91 VAL A N 1
ATOM 661 C CA . VAL A 1 91 ? -5.170 -2.266 -8.272 1.00 96.75 91 VAL A CA 1
ATOM 662 C C . VAL A 1 91 ? -4.520 -1.491 -7.141 1.00 96.75 91 VAL A C 1
ATOM 664 O O . VAL A 1 91 ? -4.341 -1.992 -6.033 1.00 96.75 91 VAL A O 1
ATOM 667 N N . VAL A 1 92 ? -4.187 -0.237 -7.412 1.00 95.06 92 VAL A N 1
ATOM 668 C CA . VAL A 1 92 ? -3.673 0.699 -6.420 1.00 95.06 92 VAL A CA 1
ATOM 669 C C . VAL A 1 92 ? -4.808 1.606 -5.979 1.00 95.06 92 VAL A C 1
ATOM 671 O O . VAL A 1 92 ? -5.443 2.270 -6.798 1.00 95.06 92 VAL A O 1
ATOM 674 N N . VAL A 1 93 ? -5.046 1.651 -4.671 1.00 92.81 93 VAL A N 1
ATOM 675 C CA . VAL A 1 93 ? -6.049 2.506 -4.038 1.00 92.81 93 VAL A CA 1
ATOM 676 C C . VAL A 1 93 ? -5.346 3.512 -3.137 1.00 92.81 93 VAL A C 1
ATOM 678 O O . VAL A 1 93 ? -4.636 3.154 -2.196 1.00 92.81 93 VAL A O 1
ATOM 681 N N . GLY A 1 94 ? -5.578 4.794 -3.396 1.00 88.06 94 GLY A N 1
ATOM 682 C CA . GLY A 1 94 ? -5.058 5.886 -2.577 1.00 88.06 94 GLY A CA 1
ATOM 683 C C . GLY A 1 94 ? -5.875 7.157 -2.760 1.00 88.06 94 GLY A C 1
ATOM 684 O O . GLY A 1 94 ? -6.802 7.195 -3.558 1.00 88.06 94 GLY A O 1
ATOM 685 N N . ALA A 1 95 ? -5.532 8.220 -2.044 1.00 82.94 95 ALA A N 1
ATOM 686 C CA . ALA A 1 95 ? -6.174 9.528 -2.140 1.00 82.94 95 ALA A CA 1
ATOM 687 C C . ALA A 1 95 ? -5.155 10.586 -2.596 1.00 82.94 95 ALA A C 1
ATOM 689 O O . ALA A 1 95 ? -4.594 11.316 -1.766 1.00 82.94 95 ALA A O 1
ATOM 690 N N . PRO A 1 96 ? -4.887 10.703 -3.914 1.00 67.69 96 PRO A N 1
ATOM 691 C CA . PRO A 1 96 ? -3.988 11.720 -4.433 1.00 67.69 96 PRO A CA 1
ATOM 692 C C . PRO A 1 96 ? -4.427 13.112 -3.970 1.00 67.69 96 PRO A C 1
ATOM 694 O O . PRO A 1 96 ? -5.603 13.475 -4.046 1.00 67.69 96 PRO A O 1
ATOM 697 N N . TYR A 1 97 ? -3.482 13.898 -3.455 1.00 63.88 97 TYR A N 1
ATOM 698 C CA . TYR A 1 97 ? -3.725 15.228 -2.881 1.00 63.88 97 TYR A CA 1
ATOM 699 C C . TYR A 1 97 ? -4.754 15.293 -1.730 1.00 63.88 97 TYR A C 1
ATOM 701 O O . TYR A 1 97 ? -5.158 16.394 -1.355 1.00 63.88 97 TYR A O 1
ATOM 709 N N . GLY A 1 98 ? -5.169 14.161 -1.146 1.00 64.88 98 GLY A N 1
ATOM 710 C CA . GLY A 1 98 ? -6.135 14.123 -0.038 1.00 64.88 98 GLY A CA 1
ATOM 711 C C . GLY A 1 98 ? -7.538 14.575 -0.424 1.00 64.88 98 GLY A C 1
ATOM 712 O O . GLY A 1 98 ? -8.243 15.150 0.404 1.00 64.88 98 GLY A O 1
ATOM 713 N N . ARG A 1 99 ? -7.897 14.392 -1.699 1.00 67.50 99 ARG A N 1
ATOM 714 C CA . ARG A 1 99 ? -9.254 14.608 -2.209 1.00 67.50 99 ARG A CA 1
ATOM 715 C C . ARG A 1 99 ? -10.030 13.294 -2.076 1.00 67.50 99 ARG A C 1
ATOM 717 O O . ARG A 1 99 ? -10.055 12.721 -0.996 1.00 67.50 99 ARG A O 1
ATOM 724 N N . SER A 1 100 ? -10.622 12.827 -3.167 1.00 74.44 100 SER A N 1
ATOM 725 C CA . SER A 1 100 ? -11.339 11.557 -3.230 1.00 74.44 100 SER A CA 1
ATOM 726 C C . SER A 1 100 ? -10.386 10.384 -3.420 1.00 74.44 100 SER A C 1
ATOM 728 O O . SER A 1 100 ? -9.299 10.540 -3.992 1.00 74.44 100 SER A O 1
ATOM 730 N N . LEU A 1 101 ? -10.827 9.203 -2.991 1.00 79.81 101 LEU A N 1
ATOM 731 C CA . LEU A 1 101 ? -10.173 7.950 -3.350 1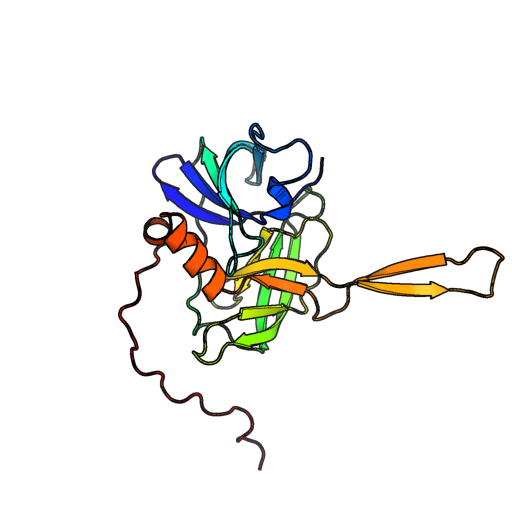.00 79.81 101 LEU A CA 1
ATOM 732 C C . LEU A 1 101 ? -10.074 7.804 -4.877 1.00 79.81 101 LEU A C 1
ATOM 734 O O . LEU A 1 101 ? -11.036 8.007 -5.616 1.00 79.81 101 LEU A O 1
ATOM 738 N N . SER A 1 102 ? -8.883 7.445 -5.334 1.00 86.69 102 SER A N 1
ATOM 739 C CA . SER A 1 102 ? -8.544 7.109 -6.707 1.00 86.69 102 SER A CA 1
ATOM 740 C C . SER A 1 102 ? -8.150 5.645 -6.758 1.00 86.69 102 SER A C 1
ATOM 742 O O . SER A 1 102 ? -7.439 5.153 -5.879 1.00 86.69 102 SER A O 1
ATOM 744 N N . VAL A 1 103 ? -8.574 4.983 -7.828 1.00 91.94 103 VAL A N 1
ATOM 745 C CA . VAL A 1 103 ? -8.179 3.615 -8.146 1.00 91.94 103 VAL A CA 1
ATOM 746 C C . VAL A 1 103 ? -7.464 3.633 -9.487 1.00 91.94 103 VAL A C 1
ATOM 748 O O . VAL A 1 103 ? -7.967 4.218 -10.447 1.00 91.94 103 VAL A O 1
ATOM 751 N N . SER A 1 104 ? -6.292 3.014 -9.550 1.00 93.44 104 SER A N 1
ATOM 752 C CA . SER A 1 104 ? -5.589 2.721 -10.798 1.00 93.44 104 SER A CA 1
ATOM 753 C C . SER A 1 104 ? -5.269 1.234 -10.880 1.00 93.44 104 SER A C 1
ATOM 755 O O . SER A 1 104 ? -5.267 0.545 -9.865 1.00 93.44 104 SER A O 1
ATOM 757 N N . ALA A 1 105 ? -5.050 0.732 -12.091 1.00 95.25 105 ALA A N 1
ATOM 758 C CA . ALA A 1 105 ? -4.743 -0.670 -12.343 1.00 95.25 105 ALA A CA 1
ATOM 759 C C . ALA A 1 105 ? -3.398 -0.797 -13.060 1.00 95.25 105 ALA A C 1
ATOM 761 O O . ALA A 1 105 ? -2.988 0.121 -13.777 1.00 95.25 105 ALA A O 1
ATOM 762 N N . GLY A 1 106 ? -2.746 -1.932 -12.859 1.00 96.00 106 GLY A N 1
ATOM 763 C CA . GLY A 1 106 ? -1.498 -2.320 -13.500 1.00 96.00 106 GLY A CA 1
ATOM 764 C C . GLY A 1 106 ? -1.159 -3.758 -13.133 1.00 96.00 106 GLY A C 1
ATOM 765 O O . GLY A 1 106 ? -2.028 -4.510 -12.697 1.00 96.00 106 GLY A O 1
ATOM 766 N N . ILE A 1 107 ? 0.109 -4.114 -13.262 1.00 97.12 107 ILE A N 1
ATOM 767 C CA . ILE A 1 107 ? 0.644 -5.418 -12.881 1.00 97.12 107 ILE A CA 1
ATOM 768 C C . ILE A 1 107 ? 1.787 -5.274 -11.879 1.00 97.12 107 ILE A C 1
ATOM 770 O O . ILE A 1 107 ? 2.378 -4.198 -11.735 1.00 97.12 107 ILE A O 1
ATOM 774 N N . VAL A 1 108 ? 2.157 -6.364 -11.215 1.00 97.12 108 VAL A N 1
ATOM 775 C CA . VAL A 1 108 ? 3.471 -6.473 -10.570 1.00 97.12 108 VAL A CA 1
ATOM 776 C C . VAL A 1 108 ? 4.536 -6.490 -11.668 1.00 97.12 108 VAL A C 1
ATOM 778 O O . VAL A 1 108 ? 4.683 -7.467 -12.400 1.00 97.12 108 VAL A O 1
ATOM 781 N N . SER A 1 109 ? 5.269 -5.386 -11.816 1.00 96.38 109 SER A N 1
ATOM 782 C CA . SER A 1 109 ? 6.236 -5.194 -12.903 1.00 96.38 109 SER A CA 1
ATOM 783 C C . SER A 1 109 ? 7.622 -5.733 -12.556 1.00 96.38 109 SER A C 1
ATOM 785 O O . SER A 1 109 ? 8.367 -6.143 -13.445 1.00 96.38 109 SER A O 1
ATOM 787 N N . GLN A 1 110 ? 7.983 -5.715 -11.271 1.00 96.25 110 GLN A N 1
ATOM 788 C CA . GLN A 1 110 ? 9.236 -6.257 -10.752 1.00 96.25 110 GLN A CA 1
ATOM 789 C C . GLN A 1 110 ? 9.024 -6.791 -9.338 1.00 96.25 110 GLN A C 1
ATOM 791 O O . GLN A 1 110 ? 8.309 -6.183 -8.540 1.00 96.25 110 GLN A O 1
ATOM 796 N N . LEU A 1 111 ? 9.704 -7.888 -9.026 1.00 95.50 111 LEU A N 1
ATOM 797 C CA . LEU A 1 111 ? 9.792 -8.448 -7.687 1.00 95.50 111 LEU A CA 1
ATOM 798 C C . LEU A 1 111 ? 11.228 -8.927 -7.460 1.00 95.50 111 LEU A C 1
ATOM 800 O O . LEU A 1 111 ? 11.758 -9.703 -8.253 1.00 95.50 111 LEU A O 1
ATOM 804 N N . GLU A 1 112 ? 11.856 -8.435 -6.399 1.00 92.94 112 GLU A N 1
ATOM 805 C CA . GLU A 1 112 ? 13.205 -8.811 -5.985 1.00 92.94 112 GLU A CA 1
ATOM 806 C C . GLU A 1 112 ? 13.130 -9.586 -4.674 1.00 92.94 112 GLU A C 1
ATOM 808 O O . GLU A 1 112 ? 12.470 -9.150 -3.726 1.00 92.94 112 GLU A O 1
ATOM 813 N N . VAL A 1 113 ? 13.833 -10.713 -4.613 1.00 92.06 113 VAL A N 1
ATOM 814 C CA . VAL A 1 113 ? 13.936 -11.582 -3.437 1.00 92.06 113 VAL A CA 1
ATOM 815 C C . VAL A 1 113 ? 15.399 -11.715 -3.014 1.00 92.06 113 VAL A C 1
ATOM 817 O O . VAL A 1 113 ? 16.299 -11.549 -3.838 1.00 92.06 113 VAL A O 1
ATOM 820 N N . ASP A 1 114 ? 15.653 -11.972 -1.732 1.00 88.00 114 ASP A N 1
ATOM 821 C CA . ASP A 1 114 ? 17.002 -12.279 -1.248 1.00 88.00 114 ASP A CA 1
ATOM 822 C C . ASP A 1 114 ? 17.376 -13.763 -1.411 1.00 88.00 114 ASP A C 1
ATOM 824 O O . ASP A 1 114 ? 16.637 -14.559 -1.986 1.00 88.00 114 ASP A O 1
ATOM 828 N N . GLU A 1 115 ? 18.558 -14.143 -0.917 1.00 87.38 115 GLU A N 1
ATOM 829 C CA . GLU A 1 115 ? 19.075 -15.518 -0.995 1.00 87.38 115 GLU A CA 1
ATOM 830 C C . GLU A 1 115 ? 18.178 -16.547 -0.286 1.00 87.38 115 GLU A C 1
ATOM 832 O O . GLU A 1 115 ? 18.303 -17.746 -0.530 1.00 87.38 115 GLU A O 1
ATOM 837 N N . GLN A 1 116 ? 17.287 -16.092 0.600 1.00 87.12 116 GLN A N 1
ATOM 838 C CA . GLN A 1 116 ? 16.323 -16.909 1.327 1.00 87.12 116 GLN A CA 1
ATOM 839 C C . GLN A 1 116 ? 14.921 -16.877 0.695 1.00 87.12 116 GLN A C 1
ATOM 841 O O . GLN A 1 116 ? 13.975 -17.347 1.327 1.00 87.12 116 GLN A O 1
ATOM 846 N N . ASP A 1 117 ? 14.789 -16.356 -0.530 1.00 85.06 117 ASP A N 1
ATOM 847 C CA . ASP A 1 117 ? 13.522 -16.192 -1.260 1.00 85.06 117 ASP A CA 1
ATOM 848 C C . ASP A 1 117 ? 12.534 -15.234 -0.558 1.00 85.06 117 ASP A C 1
ATOM 850 O O . ASP A 1 117 ? 11.322 -15.290 -0.765 1.00 85.06 117 ASP A O 1
ATOM 854 N N . VAL A 1 118 ? 13.042 -14.326 0.289 1.00 86.62 118 VAL A N 1
ATOM 855 C CA . VAL A 1 118 ? 12.226 -13.318 0.981 1.00 86.62 118 VAL A CA 1
ATOM 856 C C . VAL A 1 118 ? 12.157 -12.048 0.143 1.00 86.62 118 VAL A C 1
ATOM 858 O O . VAL A 1 118 ? 13.180 -11.494 -0.262 1.00 86.62 118 VAL A O 1
ATOM 861 N N . GLN A 1 119 ? 10.945 -11.541 -0.080 1.00 89.62 119 GLN A N 1
ATOM 862 C CA . GLN A 1 119 ? 10.709 -10.351 -0.901 1.00 89.62 119 GLN A CA 1
ATOM 863 C C . GLN A 1 119 ? 11.357 -9.100 -0.287 1.00 89.62 119 GLN A C 1
ATOM 865 O O . GLN A 1 119 ? 11.061 -8.706 0.844 1.00 89.62 119 GLN A O 1
ATOM 870 N N . ARG A 1 120 ? 12.218 -8.440 -1.064 1.00 88.06 120 ARG A N 1
ATOM 871 C CA . ARG A 1 120 ? 12.969 -7.237 -0.680 1.00 88.06 120 ARG A CA 1
ATOM 872 C C . ARG A 1 120 ? 12.399 -5.969 -1.280 1.00 88.06 120 ARG A C 1
ATOM 874 O O . ARG A 1 120 ? 12.262 -4.971 -0.574 1.00 88.06 120 ARG A O 1
ATOM 881 N N . SER A 1 121 ? 12.079 -6.005 -2.567 1.00 91.06 121 SER A N 1
ATOM 882 C CA . SER A 1 121 ? 11.530 -4.864 -3.287 1.00 91.06 121 SER A CA 1
ATOM 883 C C . SER A 1 121 ? 10.473 -5.332 -4.279 1.00 91.06 121 SER A C 1
ATOM 885 O O . SER A 1 121 ? 10.523 -6.452 -4.788 1.00 91.06 121 SER A O 1
ATOM 887 N N . MET A 1 122 ? 9.475 -4.488 -4.518 1.00 95.50 122 MET A N 1
ATOM 888 C CA . MET A 1 122 ? 8.409 -4.764 -5.469 1.00 95.50 122 MET A CA 1
ATOM 889 C C . MET A 1 122 ? 8.061 -3.484 -6.215 1.00 95.50 122 MET A C 1
ATOM 891 O O . MET A 1 122 ? 8.142 -2.386 -5.655 1.00 95.50 122 MET A O 1
ATOM 895 N N . LYS A 1 123 ? 7.677 -3.617 -7.483 1.00 96.75 123 LYS A N 1
ATOM 896 C CA . LYS A 1 123 ? 7.208 -2.499 -8.296 1.00 96.75 123 LYS A CA 1
ATOM 897 C C . LYS A 1 123 ? 5.952 -2.842 -9.072 1.00 96.75 123 LYS A C 1
ATOM 899 O O . LYS A 1 123 ? 5.660 -4.007 -9.332 1.00 96.75 123 LYS A O 1
ATOM 904 N N . THR A 1 124 ? 5.238 -1.797 -9.464 1.00 96.56 124 THR A N 1
ATOM 905 C CA . THR A 1 124 ? 4.106 -1.876 -10.388 1.00 96.56 124 THR A CA 1
ATOM 906 C C . THR A 1 124 ? 4.235 -0.835 -11.493 1.00 96.56 124 THR A C 1
ATOM 908 O O . THR A 1 124 ? 4.923 0.179 -11.344 1.00 96.56 124 THR A O 1
ATOM 911 N N . ASP A 1 125 ? 3.573 -1.085 -12.617 1.00 95.81 125 ASP A N 1
ATOM 912 C CA . ASP A 1 125 ? 3.353 -0.097 -13.670 1.00 95.81 125 ASP A CA 1
ATOM 913 C C . ASP A 1 125 ? 2.051 0.698 -13.502 1.00 95.81 125 ASP A C 1
ATOM 915 O O . ASP A 1 125 ? 1.817 1.638 -14.267 1.00 95.81 125 ASP A O 1
ATOM 919 N N . ALA A 1 126 ? 1.251 0.391 -12.473 1.00 93.94 126 ALA A N 1
ATOM 920 C CA . ALA A 1 126 ? 0.035 1.126 -12.173 1.00 93.94 126 ALA A CA 1
ATOM 921 C C . ALA A 1 126 ? 0.341 2.630 -12.000 1.00 93.94 126 ALA A C 1
ATOM 923 O O . ALA A 1 126 ? 1.223 3.008 -11.213 1.00 93.94 126 ALA A O 1
ATOM 924 N N . PRO A 1 127 ? -0.380 3.516 -12.713 1.00 89.88 127 PRO A N 1
ATOM 925 C CA . PRO A 1 127 ? -0.135 4.945 -12.643 1.00 89.88 127 PRO A CA 1
ATOM 926 C C . PRO A 1 127 ? -0.573 5.481 -11.281 1.00 89.88 127 PRO A C 1
ATOM 928 O O . PRO A 1 127 ? -1.702 5.258 -10.842 1.00 89.88 127 PRO A O 1
ATOM 931 N N . ILE A 1 128 ? 0.305 6.236 -10.625 1.00 87.12 128 ILE A N 1
ATOM 932 C CA . ILE A 1 128 ? 0.012 6.891 -9.349 1.00 87.12 128 ILE A CA 1
ATOM 933 C C . ILE A 1 128 ? 0.320 8.385 -9.411 1.00 87.12 128 ILE A C 1
ATOM 935 O O . ILE A 1 128 ? 1.122 8.850 -10.219 1.00 87.12 128 ILE A O 1
ATOM 939 N N . GLY A 1 129 ? -0.341 9.150 -8.544 1.00 79.94 129 GLY A N 1
ATOM 940 C CA . GLY A 1 129 ? -0.105 10.581 -8.372 1.00 79.94 129 GLY A CA 1
ATOM 941 C C . GLY A 1 129 ? 0.446 10.917 -6.989 1.00 79.94 129 GLY A C 1
ATOM 942 O O . GLY A 1 129 ? 0.494 10.081 -6.084 1.00 79.94 129 GLY A O 1
ATOM 943 N N . TYR A 1 130 ? 0.816 12.182 -6.791 1.00 79.62 130 TYR A N 1
ATOM 944 C CA . TYR A 1 130 ? 1.214 12.684 -5.476 1.00 79.62 130 TYR A CA 1
ATOM 945 C C . TYR A 1 130 ? 0.117 12.449 -4.426 1.00 79.62 130 TYR A C 1
ATOM 947 O O . TYR A 1 130 ? -1.044 12.793 -4.639 1.00 79.62 130 TYR A O 1
ATOM 955 N N . GLY A 1 131 ? 0.496 11.914 -3.264 1.00 77.31 131 GLY A N 1
ATOM 956 C CA . GLY A 1 131 ? -0.434 11.546 -2.184 1.00 77.31 131 GLY A CA 1
ATOM 957 C C . GLY A 1 131 ? -0.858 10.073 -2.189 1.00 77.31 131 GLY A C 1
ATOM 958 O O . GLY A 1 131 ? -1.528 9.639 -1.255 1.00 77.31 131 GLY A O 1
ATOM 959 N N . ALA A 1 132 ? -0.427 9.295 -3.189 1.00 85.62 132 ALA A N 1
ATOM 960 C CA . ALA A 1 132 ? -0.589 7.842 -3.193 1.00 85.62 132 ALA A CA 1
ATOM 961 C C . ALA A 1 132 ? 0.336 7.118 -2.199 1.00 85.62 132 ALA A C 1
ATOM 963 O O . ALA A 1 132 ? 0.060 5.967 -1.894 1.00 85.62 132 ALA A O 1
ATOM 964 N N . SER A 1 133 ? 1.387 7.765 -1.672 1.00 89.50 133 SER A N 1
ATOM 965 C CA . SER A 1 133 ? 2.237 7.211 -0.603 1.00 89.50 133 SER A CA 1
ATOM 966 C C . SER A 1 133 ? 1.382 6.760 0.585 1.00 89.50 133 SER A C 1
ATOM 968 O O . SER A 1 133 ? 0.541 7.519 1.080 1.00 89.50 133 SER A O 1
ATOM 970 N N . GLY A 1 134 ? 1.562 5.507 0.989 1.00 91.38 134 GLY A N 1
ATOM 971 C CA . GLY A 1 134 ? 0.785 4.807 2.005 1.00 91.38 134 GLY A CA 1
ATOM 972 C C . GLY A 1 134 ? -0.500 4.178 1.460 1.00 91.38 134 GLY A C 1
ATOM 973 O O . GLY A 1 134 ? -1.292 3.633 2.222 1.00 91.38 134 GLY A O 1
ATOM 974 N N . GLY A 1 135 ? -0.737 4.270 0.151 1.00 93.38 135 GLY A N 1
ATOM 975 C CA . GLY A 1 135 ? -1.865 3.654 -0.538 1.00 93.38 135 GLY A CA 1
ATOM 976 C C . GLY A 1 135 ? -1.706 2.143 -0.612 1.00 93.38 135 GLY A C 1
ATOM 977 O O . GLY A 1 135 ? -0.588 1.628 -0.652 1.00 93.38 135 GLY A O 1
ATOM 978 N N . GLY A 1 136 ? -2.829 1.433 -0.619 1.00 95.75 136 GLY A N 1
ATOM 979 C CA . GLY A 1 136 ? -2.835 -0.022 -0.693 1.00 95.75 136 GLY A CA 1
ATOM 980 C C . GLY A 1 136 ? -2.758 -0.507 -2.130 1.00 95.75 136 GLY A C 1
ATOM 981 O O . GLY A 1 136 ? -3.423 0.041 -3.007 1.00 95.75 136 GLY A O 1
ATOM 982 N N . VAL A 1 137 ? -1.973 -1.553 -2.353 1.00 96.94 137 VAL A N 1
ATOM 983 C CA . VAL A 1 137 ? -1.953 -2.313 -3.603 1.00 96.94 137 VAL A CA 1
ATOM 984 C C . VAL A 1 137 ? -2.627 -3.647 -3.348 1.00 96.94 137 VAL A C 1
ATOM 986 O O . VAL A 1 137 ? -2.239 -4.369 -2.429 1.00 96.94 137 VAL A O 1
ATOM 989 N N . PHE A 1 138 ? -3.650 -3.955 -4.134 1.00 97.56 138 PHE A N 1
ATOM 990 C CA . PHE A 1 138 ? -4.500 -5.118 -3.941 1.00 97.56 138 PHE A CA 1
ATOM 991 C C . PHE A 1 138 ? -4.462 -6.021 -5.164 1.00 97.56 138 PHE A C 1
ATOM 993 O O . PHE A 1 138 ? -4.563 -5.541 -6.291 1.00 97.56 138 PHE A O 1
ATOM 1000 N N . ASP A 1 139 ? -4.351 -7.318 -4.916 1.00 96.88 139 ASP A N 1
ATOM 1001 C CA . ASP A 1 139 ? -4.497 -8.354 -5.933 1.00 96.88 139 ASP A CA 1
ATOM 1002 C C . ASP A 1 139 ? -5.932 -8.361 -6.470 1.00 96.88 139 ASP A C 1
ATOM 1004 O O . ASP A 1 139 ? -6.890 -8.360 -5.690 1.00 96.88 139 ASP A O 1
ATOM 1008 N N . VAL A 1 140 ? -6.096 -8.350 -7.793 1.00 95.81 140 VAL A N 1
ATOM 1009 C CA . VAL A 1 140 ? -7.421 -8.258 -8.426 1.00 95.81 140 VAL A CA 1
ATOM 1010 C C . VAL A 1 140 ? -8.284 -9.503 -8.160 1.00 95.81 140 VAL A C 1
ATOM 1012 O O . VAL A 1 140 ? -9.436 -9.332 -7.749 1.00 95.81 140 VAL A O 1
ATOM 1015 N N . PRO A 1 141 ? -7.786 -10.744 -8.336 1.00 95.31 141 PRO A N 1
ATOM 1016 C CA . PRO A 1 141 ? -8.554 -11.954 -8.045 1.00 95.31 141 PRO A CA 1
ATOM 1017 C C . PRO A 1 141 ? -9.016 -12.095 -6.589 1.00 95.31 141 PRO A C 1
ATOM 1019 O O . PRO A 1 141 ? -10.153 -12.502 -6.342 1.00 95.31 141 PRO A O 1
ATOM 1022 N N . SER A 1 142 ? -8.145 -11.812 -5.618 1.00 95.06 142 SER A N 1
ATOM 1023 C CA . SER A 1 142 ? -8.402 -12.106 -4.201 1.00 95.06 142 SER A CA 1
ATOM 1024 C C . SER A 1 142 ? -8.820 -10.897 -3.367 1.00 95.06 142 SER A C 1
ATOM 1026 O O . SER A 1 142 ? -9.349 -11.075 -2.266 1.00 95.06 142 SER A O 1
ATOM 1028 N N . GLY A 1 143 ? -8.568 -9.676 -3.844 1.00 95.56 143 GLY A N 1
ATOM 1029 C CA . GLY A 1 143 ? -8.770 -8.440 -3.086 1.00 95.56 143 GLY A CA 1
ATOM 1030 C C . GLY A 1 143 ? -7.845 -8.299 -1.872 1.00 95.56 143 GLY A C 1
ATOM 1031 O O . GLY A 1 143 ? -8.090 -7.455 -1.007 1.00 95.56 143 GLY A O 1
ATOM 1032 N N . LYS A 1 144 ? -6.809 -9.138 -1.755 1.00 97.06 144 LYS A N 1
ATOM 1033 C CA . LYS A 1 144 ? -5.853 -9.082 -0.647 1.00 97.06 144 LYS A CA 1
ATOM 1034 C C . LYS A 1 144 ? -4.830 -7.979 -0.871 1.00 97.06 144 LYS A C 1
ATOM 1036 O O . LYS A 1 144 ? -4.430 -7.710 -1.997 1.00 97.06 144 LYS A O 1
ATOM 1041 N N . LEU A 1 145 ? -4.374 -7.376 0.221 1.00 97.62 145 LEU A N 1
ATOM 1042 C CA . LEU A 1 145 ? -3.286 -6.409 0.216 1.00 97.62 145 LEU A CA 1
ATOM 1043 C C . LEU A 1 145 ? -1.978 -7.127 -0.136 1.00 97.62 145 LEU A C 1
ATOM 1045 O O . LEU A 1 145 ? -1.475 -7.923 0.660 1.00 97.62 145 LEU A O 1
ATOM 1049 N N . VAL A 1 146 ? -1.440 -6.813 -1.310 1.00 97.06 146 VAL A N 1
ATOM 1050 C CA . VAL A 1 146 ? -0.161 -7.314 -1.826 1.00 97.06 146 VAL A CA 1
ATOM 1051 C C . VAL A 1 146 ? 0.949 -6.274 -1.761 1.00 97.06 146 VAL A C 1
ATOM 1053 O O . VAL A 1 146 ? 2.090 -6.584 -2.056 1.00 97.06 146 VAL A O 1
ATOM 1056 N N . GLY A 1 147 ? 0.668 -5.037 -1.357 1.00 95.69 147 GLY A N 1
ATOM 1057 C CA . GLY A 1 147 ? 1.730 -4.067 -1.130 1.00 95.69 147 GLY A CA 1
ATOM 1058 C C . GLY A 1 147 ? 1.244 -2.726 -0.611 1.00 95.69 147 GLY A C 1
ATOM 1059 O O . GLY A 1 147 ? 0.045 -2.452 -0.565 1.00 95.69 147 GLY A O 1
ATOM 1060 N N . LEU A 1 148 ? 2.196 -1.879 -0.229 1.00 96.25 148 LEU A N 1
ATOM 1061 C CA . LEU A 1 148 ? 1.955 -0.487 0.147 1.00 96.25 148 LEU A CA 1
ATOM 1062 C C . LEU A 1 148 ? 2.796 0.424 -0.743 1.00 96.25 148 LEU A C 1
ATOM 1064 O O . LEU A 1 148 ? 3.992 0.192 -0.891 1.00 96.25 148 LEU A O 1
ATOM 1068 N N . VAL A 1 149 ? 2.197 1.460 -1.321 1.00 95.12 149 VAL A N 1
ATOM 1069 C CA . VAL A 1 149 ? 2.915 2.424 -2.164 1.00 95.12 149 VAL A CA 1
ATOM 1070 C C . VAL A 1 149 ? 3.909 3.218 -1.323 1.00 95.12 149 VAL A C 1
ATOM 1072 O O . VAL A 1 149 ? 3.512 3.870 -0.361 1.00 95.12 149 VAL A O 1
ATOM 1075 N N . GLU A 1 150 ? 5.180 3.219 -1.717 1.00 92.50 150 GLU A N 1
ATOM 1076 C CA . GLU A 1 150 ? 6.232 4.052 -1.116 1.00 92.50 150 GLU A CA 1
ATOM 1077 C C . GLU A 1 150 ? 6.381 5.362 -1.905 1.00 92.50 150 GLU A C 1
ATOM 1079 O O . GLU A 1 150 ? 6.328 6.469 -1.362 1.00 92.50 150 GLU A O 1
ATOM 1084 N N . GLY A 1 151 ? 6.473 5.246 -3.231 1.00 90.38 151 GLY A N 1
ATOM 1085 C CA . GLY A 1 151 ? 6.635 6.379 -4.134 1.00 90.38 151 GLY A CA 1
ATOM 1086 C C . GLY A 1 151 ? 6.849 5.937 -5.577 1.00 90.38 151 GLY A C 1
ATOM 1087 O O . GLY A 1 151 ? 6.590 4.794 -5.934 1.00 90.38 151 GLY A O 1
ATOM 1088 N N . TYR A 1 152 ? 7.327 6.848 -6.419 1.00 89.88 152 TYR A N 1
ATOM 1089 C CA . TYR A 1 152 ? 7.613 6.568 -7.825 1.00 89.88 152 TYR A CA 1
ATOM 1090 C C . TYR A 1 152 ? 8.807 7.378 -8.319 1.00 89.88 152 TYR A C 1
ATOM 1092 O O . TYR A 1 152 ? 9.124 8.442 -7.779 1.00 89.88 152 TYR A O 1
ATOM 1100 N N . ARG A 1 153 ? 9.466 6.882 -9.368 1.00 89.31 153 ARG A N 1
ATOM 1101 C CA . ARG A 1 153 ? 10.547 7.603 -10.044 1.00 89.31 153 ARG A CA 1
ATOM 1102 C C . ARG A 1 153 ? 9.995 8.502 -11.149 1.00 89.31 153 ARG A C 1
ATOM 1104 O O . ARG A 1 153 ? 9.092 8.117 -11.891 1.00 89.31 153 ARG A O 1
ATOM 1111 N N . THR A 1 154 ? 10.585 9.684 -11.302 1.00 87.75 154 THR A N 1
ATOM 1112 C CA . THR A 1 154 ? 10.318 10.587 -12.427 1.00 87.75 154 THR A CA 1
ATOM 1113 C C . THR A 1 154 ? 11.553 10.762 -13.302 1.00 87.75 154 THR A C 1
ATOM 1115 O O . THR A 1 154 ? 12.684 10.747 -12.813 1.00 87.75 154 THR A O 1
ATOM 1118 N N . ALA A 1 155 ? 11.338 10.936 -14.603 1.00 86.44 155 ALA A N 1
ATOM 1119 C CA . ALA A 1 155 ? 12.349 11.397 -15.544 1.00 86.44 155 ALA A CA 1
ATOM 1120 C C . ALA A 1 155 ? 12.190 12.906 -15.759 1.00 86.44 155 ALA A C 1
ATOM 1122 O O . ALA A 1 155 ? 11.070 13.402 -15.895 1.00 86.44 155 ALA A O 1
ATOM 1123 N N . LYS A 1 156 ? 13.308 13.636 -15.819 1.00 86.50 156 LYS A N 1
ATOM 1124 C CA . LYS A 1 156 ? 13.305 15.054 -16.194 1.00 86.50 156 LYS A CA 1
ATOM 1125 C C . LYS A 1 156 ? 13.344 15.182 -17.705 1.00 86.50 156 LYS A C 1
ATOM 1127 O O . LYS A 1 156 ? 14.319 14.773 -18.331 1.00 86.50 156 LYS A O 1
ATOM 1132 N N . VAL A 1 157 ? 12.307 15.784 -18.273 1.00 83.88 157 VAL A N 1
ATOM 1133 C CA . VAL A 1 157 ? 12.284 16.162 -19.686 1.00 83.88 157 VAL A CA 1
ATOM 1134 C C . VAL A 1 157 ? 12.578 17.653 -19.763 1.00 83.88 157 VAL A C 1
ATOM 1136 O O . VAL A 1 157 ? 11.838 18.453 -19.191 1.00 83.88 157 VAL A O 1
ATOM 1139 N N . ALA A 1 158 ? 13.677 18.016 -20.424 1.00 82.44 158 ALA A N 1
ATOM 1140 C CA . ALA A 1 158 ? 14.098 19.399 -20.620 1.00 82.44 158 ALA A CA 1
ATOM 1141 C C . ALA A 1 158 ? 13.966 19.792 -22.095 1.00 82.44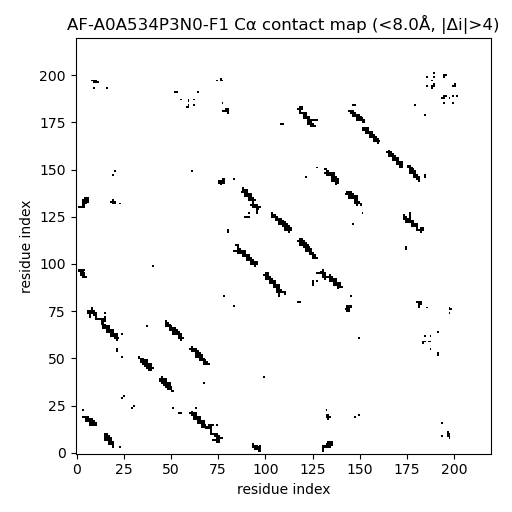 158 ALA A C 1
ATOM 1143 O O . ALA A 1 158 ? 14.371 19.040 -22.982 1.00 82.44 158 ALA A O 1
ATOM 1144 N N . PHE A 1 159 ? 13.423 20.980 -22.344 1.00 76.88 159 PHE A N 1
ATOM 1145 C CA . PHE A 1 159 ? 13.337 21.586 -23.668 1.00 76.88 159 PHE A CA 1
ATOM 1146 C C . PHE A 1 159 ? 14.230 22.824 -23.674 1.00 76.88 159 PHE A C 1
ATOM 1148 O O . PHE A 1 159 ? 13.954 23.790 -22.966 1.00 76.88 159 PHE A O 1
ATOM 1155 N N . GLY A 1 160 ? 15.299 22.780 -24.468 1.00 69.44 160 GLY A N 1
ATOM 1156 C CA . GLY A 1 160 ? 16.201 23.907 -24.701 1.00 69.44 160 GLY A CA 1
ATOM 1157 C C . GLY A 1 160 ? 16.237 24.267 -26.187 1.00 69.44 160 GLY A C 1
ATOM 1158 O O . GLY A 1 160 ? 16.119 23.389 -27.042 1.00 69.44 160 GLY A O 1
ATOM 1159 N N . GLY A 1 161 ? 16.389 25.559 -26.501 1.00 64.19 161 GLY A N 1
ATOM 1160 C CA . GLY A 1 161 ? 16.648 26.044 -27.868 1.00 64.19 161 GLY A CA 1
ATOM 1161 C C . GLY A 1 161 ? 15.543 26.864 -28.547 1.00 64.19 161 GLY A C 1
ATOM 1162 O O . GLY A 1 161 ? 15.757 27.318 -29.667 1.00 64.19 161 GLY A O 1
ATOM 1163 N N . ILE A 1 162 ? 14.391 27.095 -27.901 1.00 60.88 162 ILE A N 1
ATOM 1164 C CA . ILE A 1 162 ? 13.287 27.904 -28.471 1.00 60.88 162 ILE A CA 1
ATOM 1165 C C . ILE A 1 162 ? 13.136 29.270 -27.758 1.00 60.88 162 ILE A C 1
ATOM 1167 O O . ILE A 1 162 ? 12.595 30.213 -28.334 1.00 60.88 162 ILE A O 1
ATOM 1171 N N . SER A 1 163 ? 13.698 29.446 -26.557 1.00 58.03 163 SER A N 1
ATOM 1172 C CA . SER A 1 163 ? 13.857 30.750 -25.891 1.00 58.03 163 SER A CA 1
ATOM 1173 C C . SER A 1 163 ? 14.985 30.700 -24.844 1.00 58.03 163 SER A C 1
ATOM 1175 O O . SER A 1 163 ? 15.580 29.649 -24.626 1.00 58.03 163 SER A O 1
ATOM 1177 N N . LYS A 1 164 ? 15.320 31.852 -24.240 1.00 58.97 164 LYS A N 1
ATOM 1178 C CA . LYS A 1 164 ? 16.406 32.029 -23.250 1.00 58.97 164 LYS A CA 1
ATOM 1179 C C . LYS A 1 164 ? 16.198 31.293 -21.914 1.00 58.97 164 LYS A C 1
ATOM 1181 O O . LYS A 1 164 ? 17.128 31.292 -21.113 1.00 58.97 164 LYS A O 1
ATOM 1186 N N . ASP A 1 165 ? 15.030 30.694 -21.690 1.00 62.91 165 ASP A N 1
ATOM 1187 C CA . ASP A 1 165 ? 14.700 29.985 -20.456 1.00 62.91 165 ASP A CA 1
ATOM 1188 C C . ASP A 1 165 ? 14.629 28.477 -20.729 1.00 62.91 165 ASP A C 1
ATOM 1190 O O . ASP A 1 165 ? 13.850 28.025 -21.570 1.00 62.91 165 ASP A O 1
ATOM 1194 N N . ASP A 1 166 ? 15.436 27.697 -20.009 1.00 71.88 166 ASP A N 1
ATOM 1195 C CA . ASP A 1 166 ? 15.358 26.238 -20.038 1.00 71.88 166 ASP A CA 1
ATOM 1196 C C . ASP A 1 166 ? 14.114 25.787 -19.258 1.00 71.88 166 ASP A C 1
ATOM 1198 O O . ASP A 1 166 ? 14.012 25.982 -18.043 1.00 71.88 166 ASP A O 1
ATOM 1202 N N . PHE A 1 167 ? 13.154 25.161 -19.943 1.00 79.12 167 PHE A N 1
ATOM 1203 C CA . PHE A 1 167 ? 11.966 24.593 -19.304 1.00 79.12 167 PHE A CA 1
ATOM 1204 C C . PHE A 1 167 ? 12.169 23.100 -19.055 1.00 79.12 167 PHE A C 1
ATOM 1206 O O . PHE A 1 167 ? 12.562 22.359 -19.957 1.00 79.12 167 PHE A O 1
ATOM 1213 N N . SER A 1 168 ? 11.847 22.636 -17.845 1.00 82.25 168 SER A N 1
ATOM 1214 C CA . SER A 1 168 ? 11.799 21.205 -17.541 1.00 82.25 168 SER A CA 1
ATOM 1215 C C . SER A 1 168 ? 10.569 20.833 -16.726 1.00 82.25 168 SER A C 1
ATOM 1217 O O . SER A 1 168 ? 10.079 21.625 -15.920 1.00 82.25 168 SER A O 1
ATOM 1219 N N . PHE A 1 169 ? 10.076 19.615 -16.935 1.00 83.56 169 PHE A N 1
ATOM 1220 C CA . PHE A 1 169 ? 9.051 19.010 -16.092 1.00 83.56 169 PHE A CA 1
ATOM 1221 C C . PHE A 1 169 ? 9.385 17.549 -15.788 1.00 83.56 169 PHE A C 1
ATOM 1223 O O . PHE A 1 169 ? 10.089 16.872 -16.542 1.00 83.56 169 PHE A O 1
ATOM 1230 N N . ASP A 1 170 ? 8.894 17.087 -14.641 1.00 85.25 170 ASP A N 1
ATOM 1231 C CA . ASP A 1 170 ? 9.047 15.714 -14.173 1.00 85.25 170 ASP A CA 1
ATOM 1232 C C . ASP A 1 170 ? 7.908 14.847 -14.724 1.00 85.25 170 ASP A C 1
ATOM 1234 O O . ASP A 1 170 ? 6.731 15.163 -14.546 1.00 85.25 170 ASP A O 1
ATOM 1238 N N . VAL A 1 171 ? 8.259 13.741 -15.381 1.00 86.25 171 VAL A N 1
ATOM 1239 C CA . VAL A 1 171 ? 7.308 12.763 -15.928 1.00 86.25 171 VAL A CA 1
ATOM 1240 C C . VAL A 1 171 ? 7.432 11.457 -15.144 1.00 86.25 171 VAL A C 1
ATOM 1242 O O . VAL A 1 171 ? 8.545 10.934 -15.054 1.00 86.25 171 VAL A O 1
ATOM 1245 N N . PRO A 1 172 ? 6.345 10.910 -14.567 1.00 85.50 172 PRO A N 1
ATOM 1246 C CA . PRO A 1 172 ? 6.364 9.585 -13.950 1.00 85.50 172 PRO A CA 1
ATOM 1247 C C . PRO A 1 172 ? 6.846 8.518 -14.935 1.00 85.50 172 PRO A C 1
ATOM 1249 O O . PRO A 1 172 ? 6.403 8.492 -16.083 1.00 85.50 172 PRO A O 1
ATOM 1252 N N . MET A 1 173 ? 7.749 7.644 -14.493 1.00 88.94 173 MET A N 1
ATOM 1253 C CA . MET A 1 173 ? 8.219 6.528 -15.310 1.00 88.94 173 MET A CA 1
ATOM 1254 C C . MET A 1 173 ? 7.326 5.297 -15.094 1.00 88.94 173 MET A C 1
ATOM 1256 O O . MET A 1 173 ? 7.221 4.829 -13.957 1.00 88.94 173 MET A O 1
ATOM 1260 N N . PRO A 1 174 ? 6.689 4.755 -16.151 1.00 85.56 174 PRO A N 1
ATOM 1261 C CA . PRO A 1 174 ? 5.948 3.501 -16.055 1.00 85.56 174 PRO A CA 1
ATOM 1262 C C . PRO A 1 174 ? 6.833 2.370 -15.518 1.00 85.56 174 PRO A C 1
ATOM 1264 O O . PRO A 1 174 ? 8.001 2.263 -15.887 1.00 85.56 174 PRO A O 1
ATOM 1267 N N . GLY A 1 175 ? 6.280 1.540 -14.637 1.00 88.69 175 GLY A N 1
ATOM 1268 C CA . GLY A 1 175 ? 6.987 0.414 -14.016 1.00 88.69 175 GLY A CA 1
ATOM 1269 C C . GLY A 1 175 ? 7.931 0.787 -12.868 1.00 88.69 175 GLY A C 1
ATOM 1270 O O . GLY A 1 175 ? 8.466 -0.110 -12.223 1.00 88.69 175 GLY A O 1
ATOM 1271 N N . GLU A 1 176 ? 8.122 2.080 -12.583 1.00 92.44 176 GLU A N 1
ATOM 1272 C CA . GLU A 1 176 ? 8.991 2.590 -11.512 1.00 92.44 176 GLU A CA 1
ATOM 1273 C C . GLU A 1 176 ? 8.196 3.120 -10.302 1.00 92.44 176 GLU A C 1
ATOM 1275 O O . GLU A 1 176 ? 8.633 4.050 -9.616 1.00 92.44 176 GLU A O 1
ATOM 1280 N N . THR A 1 177 ? 7.026 2.538 -10.029 1.00 93.81 177 THR A N 1
ATOM 1281 C CA . THR A 1 177 ? 6.290 2.739 -8.772 1.00 93.81 177 THR A CA 1
ATOM 1282 C C . THR A 1 177 ? 6.781 1.725 -7.743 1.00 93.81 177 THR A C 1
ATOM 1284 O O . THR A 1 177 ? 6.613 0.528 -7.950 1.00 93.81 177 THR A O 1
ATOM 1287 N N . PHE A 1 178 ? 7.378 2.189 -6.644 1.00 94.38 178 PHE A N 1
ATOM 1288 C CA . PHE A 1 178 ? 7.971 1.360 -5.589 1.00 94.38 178 PHE A CA 1
ATOM 1289 C C . PHE A 1 178 ? 6.945 0.981 -4.530 1.00 94.38 178 PHE A C 1
ATOM 1291 O O . PHE A 1 178 ? 6.195 1.837 -4.047 1.00 94.38 178 PHE A O 1
ATOM 1298 N N . LEU A 1 179 ? 6.952 -0.293 -4.149 1.00 95.62 179 LEU A N 1
ATOM 1299 C CA . LEU A 1 179 ? 6.020 -0.886 -3.206 1.00 95.62 179 LEU A CA 1
ATOM 1300 C C . LEU A 1 179 ? 6.774 -1.600 -2.078 1.00 95.62 179 LEU A C 1
ATOM 1302 O O . LEU A 1 179 ? 7.743 -2.320 -2.321 1.00 95.62 179 LEU A O 1
ATOM 1306 N N . SER A 1 180 ? 6.267 -1.475 -0.854 1.00 95.50 180 SER A N 1
ATOM 1307 C CA . SER A 1 180 ? 6.598 -2.382 0.245 1.00 95.50 180 SER A CA 1
ATOM 1308 C C . SER A 1 180 ? 5.892 -3.724 0.011 1.00 95.50 180 SER A C 1
ATOM 1310 O O . SER A 1 180 ? 4.657 -3.733 0.026 1.00 95.50 180 SER A O 1
ATOM 1312 N N . PRO A 1 181 ? 6.619 -4.840 -0.190 1.00 95.75 181 PRO A N 1
ATOM 1313 C CA . PRO A 1 181 ? 6.012 -6.145 -0.452 1.00 95.75 181 PRO A CA 1
ATOM 1314 C C . PRO A 1 181 ? 5.376 -6.766 0.808 1.00 95.75 181 PRO A C 1
ATOM 1316 O O . PRO A 1 181 ? 5.647 -6.313 1.930 1.00 95.75 181 PRO A O 1
ATOM 1319 N N . PRO A 1 182 ? 4.579 -7.845 0.664 1.00 95.12 182 PRO A N 1
ATOM 1320 C CA . PRO A 1 182 ? 3.954 -8.541 1.785 1.00 95.12 182 PRO A CA 1
ATOM 1321 C C . PRO A 1 182 ? 4.950 -8.996 2.850 1.00 95.12 182 PRO A C 1
ATOM 1323 O O . PRO A 1 182 ? 4.659 -8.832 4.033 1.00 95.12 182 PRO A O 1
ATOM 1326 N N . ALA A 1 183 ? 6.133 -9.493 2.468 1.00 93.12 183 ALA A N 1
ATOM 1327 C CA . ALA A 1 183 ? 7.171 -9.905 3.422 1.00 93.12 183 ALA A CA 1
ATOM 1328 C C . ALA A 1 183 ? 7.525 -8.782 4.411 1.00 93.12 183 ALA A C 1
ATOM 1330 O O . ALA A 1 183 ? 7.457 -8.955 5.633 1.00 93.12 183 ALA A O 1
ATOM 1331 N N . LYS A 1 184 ? 7.813 -7.593 3.870 1.00 92.81 184 LYS A N 1
ATOM 1332 C CA . LYS A 1 184 ? 8.155 -6.382 4.625 1.00 92.81 184 LYS A CA 1
ATOM 1333 C C . LYS A 1 184 ? 6.990 -5.924 5.509 1.00 92.81 184 LYS A C 1
ATOM 1335 O O . LYS A 1 184 ? 7.161 -5.687 6.702 1.00 92.81 184 LYS A O 1
ATOM 1340 N N . ILE A 1 185 ? 5.774 -5.881 4.959 1.00 94.38 185 ILE A N 1
ATOM 1341 C CA . ILE A 1 185 ? 4.562 -5.503 5.708 1.00 94.38 185 ILE A CA 1
ATOM 1342 C C . ILE A 1 185 ? 4.322 -6.456 6.888 1.00 94.38 185 ILE A C 1
ATOM 1344 O O . ILE A 1 185 ? 4.073 -6.021 8.016 1.00 94.38 185 ILE A O 1
ATOM 1348 N N . ARG A 1 186 ? 4.395 -7.767 6.644 1.00 93.88 186 ARG A N 1
ATOM 1349 C CA . ARG A 1 186 ? 4.145 -8.797 7.658 1.00 93.88 186 ARG A CA 1
ATOM 1350 C C . ARG A 1 186 ? 5.213 -8.760 8.745 1.00 93.88 186 ARG A C 1
ATOM 1352 O O . ARG A 1 186 ? 4.858 -8.788 9.923 1.00 93.88 186 ARG A O 1
ATOM 1359 N N . SER A 1 187 ? 6.486 -8.641 8.367 1.00 92.31 187 SER A N 1
ATOM 1360 C CA . SER A 1 187 ? 7.608 -8.454 9.295 1.00 92.31 187 SER A CA 1
ATOM 1361 C C . SER A 1 187 ? 7.371 -7.256 10.219 1.00 92.31 187 SER A C 1
ATOM 1363 O O . SER A 1 187 ? 7.363 -7.413 11.445 1.00 92.31 187 SER A O 1
ATOM 1365 N N . PHE A 1 188 ? 7.064 -6.092 9.644 1.00 93.81 188 PHE A N 1
ATOM 1366 C CA . PHE A 1 188 ? 6.811 -4.865 10.394 1.00 93.81 188 PHE A CA 1
ATOM 1367 C C . PHE A 1 188 ? 5.648 -5.005 11.386 1.00 93.81 188 PHE A C 1
ATOM 1369 O O . PHE A 1 188 ? 5.774 -4.649 12.560 1.00 93.81 188 PHE A O 1
ATOM 1376 N N . LEU A 1 189 ? 4.518 -5.576 10.956 1.00 93.81 189 LEU A N 1
ATOM 1377 C CA . LEU A 1 189 ? 3.354 -5.779 11.827 1.00 93.81 189 LEU A CA 1
ATOM 1378 C C . LEU A 1 189 ? 3.625 -6.771 12.961 1.00 93.81 189 LEU A C 1
ATOM 1380 O O . LEU A 1 189 ? 3.112 -6.618 14.072 1.00 93.81 189 LEU A O 1
ATOM 1384 N N . MET A 1 190 ? 4.435 -7.797 12.707 1.00 91.94 190 MET A N 1
ATOM 1385 C CA . MET A 1 190 ? 4.849 -8.737 13.744 1.00 91.94 190 MET A CA 1
ATOM 1386 C C . MET A 1 190 ? 5.750 -8.066 14.788 1.00 91.94 190 MET A C 1
ATOM 1388 O O . MET A 1 190 ? 5.586 -8.334 15.980 1.00 91.94 190 MET A O 1
ATOM 1392 N N . GLN A 1 191 ? 6.656 -7.182 14.363 1.00 91.44 191 GLN A N 1
ATOM 1393 C CA . GLN A 1 191 ? 7.544 -6.429 15.254 1.00 91.44 191 GLN A CA 1
ATOM 1394 C C . GLN A 1 191 ? 6.805 -5.346 16.053 1.00 91.44 191 GLN A C 1
ATOM 1396 O O . GLN A 1 191 ? 7.128 -5.126 17.219 1.00 91.44 191 GLN A O 1
ATOM 1401 N N . SER A 1 192 ? 5.780 -4.715 15.472 1.00 90.06 192 SER A N 1
ATOM 1402 C CA . SER A 1 192 ? 4.954 -3.705 16.150 1.00 90.06 192 SER A CA 1
ATOM 1403 C C . SER A 1 192 ? 3.938 -4.291 17.139 1.00 90.06 192 SER A C 1
ATOM 1405 O O . SER A 1 192 ? 3.264 -3.548 17.849 1.00 90.06 192 SER A O 1
ATOM 1407 N N . GLY A 1 193 ? 3.813 -5.623 17.204 1.00 91.94 193 GLY A N 1
ATOM 1408 C CA . GLY A 1 193 ? 2.894 -6.324 18.104 1.00 91.94 193 GLY A CA 1
ATOM 1409 C C . GLY A 1 193 ? 1.464 -6.481 17.572 1.00 91.94 193 GLY A C 1
ATOM 1410 O O . GLY A 1 193 ? 0.661 -7.165 18.205 1.00 91.94 193 GLY A O 1
ATOM 1411 N N . VAL A 1 194 ? 1.155 -5.934 16.392 1.00 91.94 194 VAL A N 1
ATOM 1412 C CA . VAL A 1 194 ? -0.189 -5.969 15.780 1.00 91.94 194 VAL A CA 1
ATOM 1413 C C . VAL A 1 194 ? -0.394 -7.180 14.863 1.00 91.94 194 VAL A C 1
ATOM 1415 O O . VAL A 1 194 ? -1.519 -7.502 14.495 1.00 91.94 194 VAL A O 1
ATOM 1418 N N . GLY A 1 195 ? 0.658 -7.941 14.554 1.00 90.19 195 GLY A N 1
ATOM 1419 C CA . GLY A 1 195 ? 0.589 -9.049 13.599 1.00 90.19 195 GLY A CA 1
ATOM 1420 C C . GLY A 1 195 ? -0.496 -10.092 13.896 1.00 90.19 195 GLY A C 1
ATOM 1421 O O . GLY A 1 195 ? -1.223 -10.480 12.988 1.00 90.19 195 GLY A O 1
ATOM 1422 N N . ARG A 1 196 ? -0.703 -10.481 15.165 1.00 90.75 196 ARG A N 1
ATOM 1423 C CA . ARG A 1 196 ? -1.794 -11.413 15.525 1.00 90.75 196 ARG A CA 1
ATOM 1424 C C . ARG A 1 196 ? -3.186 -10.827 15.271 1.00 90.75 196 ARG A C 1
ATOM 1426 O O . ARG A 1 196 ? -4.073 -11.562 14.850 1.00 90.75 196 ARG A O 1
ATOM 1433 N N . LEU A 1 197 ? -3.367 -9.528 15.514 1.00 89.62 197 LEU A N 1
ATOM 1434 C CA . LEU A 1 197 ? -4.623 -8.820 15.246 1.00 89.62 197 LEU A CA 1
ATOM 1435 C C . LEU A 1 197 ? -4.869 -8.673 13.739 1.00 89.62 197 LEU A C 1
ATOM 1437 O O . LEU A 1 197 ? -6.009 -8.748 13.295 1.00 89.62 197 LEU A O 1
ATOM 1441 N N . ALA A 1 198 ? -3.799 -8.548 12.952 1.00 88.19 198 ALA A N 1
ATOM 1442 C CA . ALA A 1 198 ? -3.833 -8.548 11.490 1.00 88.19 198 ALA A CA 1
ATOM 1443 C C . ALA A 1 198 ? -3.979 -9.960 10.876 1.00 88.1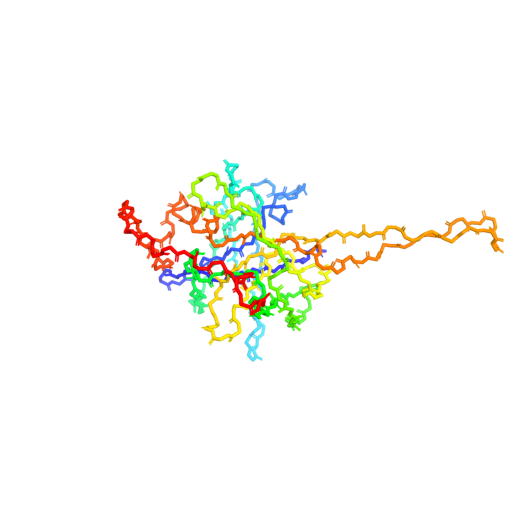9 198 ALA A C 1
ATOM 1445 O O . ALA A 1 198 ? -3.767 -10.149 9.680 1.00 88.19 198 ALA A O 1
ATOM 1446 N N . GLY A 1 199 ? -4.294 -10.982 11.684 1.00 87.94 199 GLY A N 1
ATOM 1447 C CA . GLY A 1 199 ? -4.470 -12.362 11.218 1.00 87.94 199 GLY A CA 1
ATOM 1448 C C . GLY A 1 199 ? -3.171 -13.084 10.840 1.00 87.94 199 GLY A C 1
ATOM 1449 O O . GLY A 1 199 ? -3.218 -14.186 10.290 1.00 87.94 199 GLY A O 1
ATOM 1450 N N . LEU A 1 200 ? -2.006 -12.506 11.147 1.00 88.75 200 LEU A N 1
ATOM 1451 C CA . LEU A 1 200 ? -0.708 -13.106 10.860 1.00 88.75 200 LEU A CA 1
ATOM 1452 C C . LEU A 1 200 ? -0.356 -14.154 11.919 1.00 88.75 200 LEU A C 1
ATOM 1454 O O . LEU A 1 200 ? -0.441 -13.929 13.130 1.00 88.75 200 LEU A O 1
ATOM 1458 N N . ARG A 1 201 ? 0.089 -15.319 11.452 1.00 79.00 201 ARG A N 1
ATOM 1459 C CA . ARG A 1 201 ? 0.675 -16.361 12.298 1.00 79.00 201 ARG A CA 1
ATOM 1460 C C . ARG A 1 201 ? 2.194 -16.199 12.288 1.00 79.00 201 ARG A C 1
ATOM 1462 O O . ARG A 1 201 ? 2.765 -15.908 11.241 1.00 79.00 201 ARG A O 1
ATOM 1469 N N . ARG A 1 202 ? 2.863 -16.433 13.426 1.00 59.72 202 ARG A N 1
ATOM 1470 C CA . ARG A 1 202 ? 4.313 -16.694 13.409 1.00 59.72 202 ARG A CA 1
ATOM 1471 C C . ARG A 1 202 ? 4.519 -17.952 12.571 1.00 59.72 202 ARG A C 1
ATOM 1473 O O . ARG A 1 202 ? 3.995 -18.998 12.948 1.00 59.72 202 ARG A O 1
ATOM 1480 N N . GLY A 1 203 ? 5.209 -17.839 11.441 1.00 52.19 203 GLY A N 1
ATOM 1481 C CA . GLY A 1 203 ? 5.564 -19.002 10.639 1.00 52.19 203 GLY A CA 1
ATOM 1482 C C . GLY A 1 203 ? 6.368 -19.986 11.485 1.00 52.19 203 GLY A C 1
ATOM 1483 O O . GLY A 1 203 ? 7.379 -19.619 12.082 1.00 52.19 203 GLY A O 1
ATOM 1484 N N . SER A 1 204 ? 5.898 -21.229 11.563 1.00 32.81 204 SER A N 1
ATOM 1485 C CA . SER A 1 204 ? 6.774 -22.381 11.741 1.00 32.81 204 SER A CA 1
ATOM 1486 C C . SER A 1 204 ? 7.733 -22.422 10.553 1.00 32.81 204 SER A C 1
ATOM 1488 O O . SER A 1 204 ? 7.303 -22.202 9.422 1.00 32.81 204 SER A O 1
ATOM 1490 N N . ALA A 1 205 ? 9.013 -22.673 10.814 1.00 37.69 205 ALA A N 1
ATOM 1491 C CA . ALA A 1 205 ? 10.026 -22.855 9.784 1.00 37.69 205 ALA A CA 1
ATOM 1492 C C . ALA A 1 205 ? 9.554 -23.822 8.680 1.00 37.69 205 ALA A C 1
ATOM 1494 O O . ALA A 1 205 ? 8.961 -24.852 8.989 1.00 37.69 205 ALA A O 1
ATOM 1495 N N . MET A 1 206 ? 9.840 -23.446 7.429 1.00 42.31 206 MET A N 1
ATOM 1496 C CA . MET A 1 206 ? 9.899 -24.276 6.218 1.00 42.31 206 MET A CA 1
ATOM 1497 C C . MET A 1 206 ? 8.877 -25.422 6.131 1.00 42.31 206 MET A C 1
ATOM 1499 O O . MET A 1 206 ? 9.162 -26.557 6.506 1.00 42.31 206 MET A O 1
ATOM 1503 N N . ALA A 1 207 ? 7.715 -25.146 5.539 1.00 32.12 207 ALA A N 1
ATOM 1504 C CA . ALA A 1 207 ? 7.040 -26.170 4.750 1.00 32.12 207 ALA A CA 1
ATOM 1505 C C . ALA A 1 207 ? 7.664 -26.125 3.349 1.00 32.12 207 ALA A C 1
ATOM 1507 O O . ALA A 1 207 ? 7.763 -25.047 2.768 1.00 32.12 207 ALA A O 1
ATOM 1508 N N . GLU A 1 208 ? 8.152 -27.270 2.873 1.00 36.25 208 GLU A N 1
ATOM 1509 C CA . GLU A 1 208 ? 8.794 -27.456 1.571 1.00 36.25 208 GLU A CA 1
ATOM 1510 C C . GLU A 1 208 ? 8.038 -26.728 0.453 1.00 36.25 208 GLU A C 1
ATOM 1512 O O . GLU A 1 208 ? 6.878 -27.032 0.164 1.00 36.25 208 GLU A O 1
ATOM 1517 N N . SER A 1 209 ? 8.712 -25.773 -0.188 1.00 34.69 209 SER A N 1
ATOM 1518 C CA . SER A 1 209 ? 8.241 -25.163 -1.425 1.00 34.69 209 SER A CA 1
ATOM 1519 C C . SER A 1 209 ? 8.167 -26.246 -2.511 1.00 34.69 209 SER A C 1
ATOM 1521 O O . SER A 1 209 ? 9.183 -26.897 -2.780 1.00 34.69 209 SER A O 1
ATOM 1523 N N . PRO A 1 210 ? 7.021 -26.450 -3.187 1.00 38.78 210 PRO A N 1
ATOM 1524 C CA . PRO A 1 210 ? 7.031 -27.160 -4.452 1.00 38.78 210 PRO A CA 1
ATOM 1525 C C . PRO A 1 210 ? 7.881 -26.342 -5.427 1.00 38.78 210 PRO A C 1
ATOM 1527 O O . PRO A 1 210 ? 7.699 -25.132 -5.548 1.00 38.78 210 PRO A O 1
ATOM 1530 N N . GLN A 1 211 ? 8.842 -27.002 -6.078 1.00 39.88 211 GLN A N 1
ATOM 1531 C CA . GLN A 1 211 ? 9.730 -26.395 -7.069 1.00 39.88 211 GLN A CA 1
ATOM 1532 C C . GLN A 1 211 ? 8.918 -25.526 -8.039 1.00 39.88 211 GLN A C 1
ATOM 1534 O O . GLN A 1 211 ? 8.068 -26.041 -8.769 1.00 39.88 211 GLN A O 1
ATOM 1539 N N . ARG A 1 212 ? 9.179 -24.210 -8.034 1.00 51.56 212 ARG A N 1
ATOM 1540 C CA . ARG A 1 212 ? 8.668 -23.274 -9.040 1.00 51.56 212 ARG A CA 1
ATOM 1541 C C . ARG A 1 212 ? 9.105 -23.799 -10.405 1.00 51.56 212 ARG A C 1
ATOM 1543 O O . ARG A 1 212 ? 10.290 -23.798 -10.729 1.00 51.56 212 ARG A O 1
ATOM 1550 N N . THR A 1 213 ? 8.159 -24.306 -11.189 1.00 43.97 213 THR A N 1
ATOM 1551 C CA . THR A 1 213 ? 8.423 -24.650 -12.584 1.00 43.97 213 THR A CA 1
ATOM 1552 C C . THR A 1 213 ? 8.597 -23.357 -13.357 1.00 43.97 213 THR A C 1
ATOM 1554 O O . THR A 1 213 ? 7.666 -22.559 -13.455 1.00 43.97 213 THR A O 1
ATOM 1557 N N . ASP A 1 214 ? 9.800 -23.179 -13.877 1.00 44.81 214 ASP A N 1
ATOM 1558 C CA . ASP A 1 214 ? 10.236 -22.062 -14.700 1.00 44.81 214 ASP A CA 1
ATOM 1559 C C . ASP A 1 214 ? 9.251 -21.810 -15.870 1.00 44.81 214 ASP A C 1
ATOM 1561 O O . ASP A 1 214 ? 9.055 -22.702 -16.709 1.00 44.81 214 ASP A O 1
ATOM 1565 N N . PRO A 1 215 ? 8.596 -20.635 -15.966 1.00 49.62 215 PRO A N 1
ATOM 1566 C CA . PRO A 1 215 ? 7.631 -20.356 -17.033 1.00 49.62 215 PRO A CA 1
ATOM 1567 C C . PRO A 1 215 ? 8.285 -20.231 -18.422 1.00 49.62 215 PRO A C 1
ATOM 1569 O O . PRO A 1 215 ? 7.582 -20.230 -19.433 1.00 49.62 215 PRO A O 1
ATOM 1572 N N . VAL A 1 216 ? 9.621 -20.201 -18.504 1.00 46.06 216 VAL A N 1
ATOM 1573 C CA . VAL A 1 216 ? 10.380 -20.087 -19.763 1.00 46.06 216 VAL A CA 1
ATOM 1574 C C . VAL A 1 216 ? 10.511 -21.430 -20.509 1.00 46.06 216 VAL A C 1
ATOM 1576 O O . VAL A 1 216 ? 10.856 -21.460 -21.688 1.00 46.06 216 VAL A O 1
ATOM 1579 N N . ALA A 1 217 ? 10.151 -22.560 -19.893 1.00 42.47 217 ALA A N 1
ATOM 1580 C CA . ALA A 1 217 ? 10.305 -23.885 -20.508 1.00 42.47 217 ALA A CA 1
ATOM 1581 C C . ALA A 1 217 ? 9.172 -24.305 -21.478 1.00 42.47 217 ALA A C 1
ATOM 1583 O O . ALA A 1 217 ? 9.206 -25.417 -22.002 1.00 42.47 217 ALA A O 1
ATOM 1584 N N . ARG A 1 218 ? 8.166 -23.456 -21.750 1.00 41.75 218 ARG A N 1
ATOM 1585 C CA . ARG A 1 218 ? 7.044 -23.771 -22.669 1.00 41.75 218 ARG A CA 1
ATOM 1586 C C . ARG A 1 218 ? 7.092 -23.043 -24.016 1.00 41.75 218 ARG A C 1
ATOM 1588 O O . ARG A 1 218 ? 6.046 -22.684 -24.547 1.00 41.75 218 ARG A O 1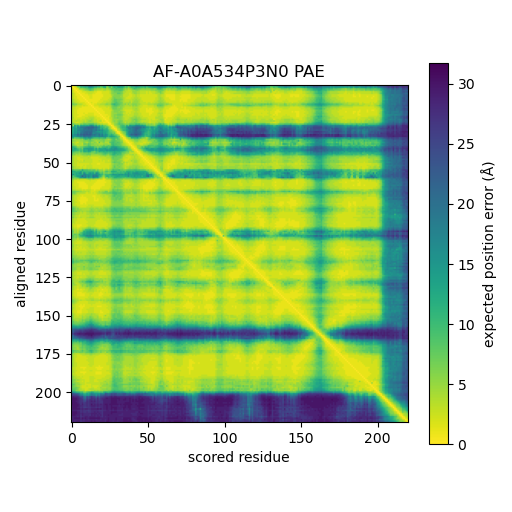
ATOM 1595 N N . GLN A 1 219 ? 8.276 -22.848 -24.588 1.00 42.97 219 GLN A N 1
ATOM 1596 C CA . GLN A 1 219 ? 8.418 -22.554 -26.020 1.00 42.97 219 GLN A CA 1
ATOM 1597 C C . GLN A 1 219 ? 9.670 -23.241 -26.580 1.00 42.97 219 GLN A C 1
ATOM 1599 O O . GLN A 1 219 ? 10.715 -22.616 -26.741 1.00 42.97 219 GLN A O 1
ATOM 1604 N N . GLN A 1 220 ? 9.553 -24.541 -26.860 1.00 38.66 220 GLN A N 1
ATOM 1605 C CA . GLN A 1 220 ? 10.322 -25.251 -27.888 1.00 38.66 220 GLN A CA 1
ATOM 1606 C C . GLN A 1 220 ? 9.377 -26.181 -28.642 1.00 38.66 220 GLN A C 1
ATOM 1608 O O . GLN A 1 220 ? 8.505 -26.782 -27.971 1.00 38.66 220 GLN A O 1
#

pLDDT: mean 82.16, std 16.76, range [32.12, 97.81]

Nearest PDB structures (foldseek):
  8f0a-assembly1_A  TM=8.023E-01  e=2.720E-10  Escherichia coli K-12
  3stj-assembly1_A  TM=7.873E-01  e=5.350E-10  Escherichia coli K-12
  8k2y-assembly1_C  TM=8.143E-01  e=2.829E-09  Pseudomonas syringae pv. syringae FF5
  8k2y-assembly1_B  TM=7.759E-01  e=7.701E-10  Pseudomonas syringae pv. syringae FF5
  1l1j-assembly2_B  TM=7.569E-01  e=5.861E-09  Thermotoga maritima

Solvent-accessible surface area (backbone atoms only — not comparable to full-atom values): 12235 Å² total; per-residue (Å²): 134,88,42,57,21,58,34,42,38,24,57,59,85,42,32,19,32,28,40,27,30,27,77,74,62,62,43,92,91,29,84,91,73,52,75,39,72,49,76,46,84,56,107,56,82,44,79,31,54,24,39,81,73,40,71,44,55,84,92,32,56,58,29,23,35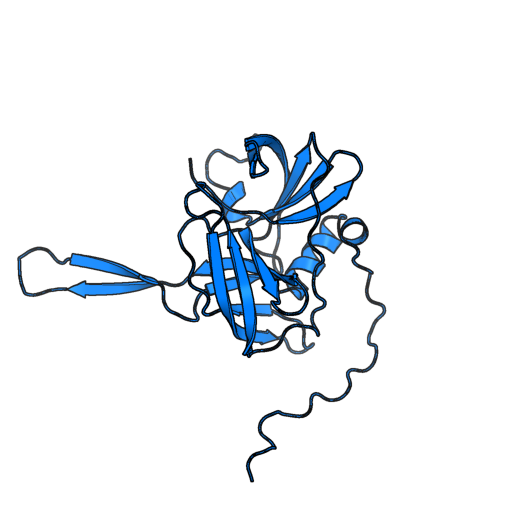,28,43,30,46,84,47,65,60,83,50,50,51,67,43,58,65,91,74,66,55,73,66,44,53,29,34,41,41,23,16,43,68,54,62,63,81,43,76,31,60,35,30,28,63,41,73,41,58,48,99,84,71,46,53,72,42,30,21,22,42,35,71,79,56,68,19,25,35,10,7,37,25,23,33,62,94,77,63,24,34,49,26,34,31,63,46,67,46,64,46,78,50,70,55,73,83,90,56,99,64,79,48,70,50,77,41,80,42,80,44,40,27,37,28,46,28,31,45,40,52,52,52,45,30,50,74,66,68,46,18,63,63,40,72,48,71,86,77,72,82,83,75,85,75,77,80,81,75,67,82,78,76,82,78,126

Sequence (220 aa):
ARAASGVVVAVEGKTSYVLTNEHVVQREGLKGAASFQVVVERPNVHRLPAHVMAEGRVPDADLALLAVEGEALTPATIASEDQVDIGDDVVVVGAPYGRSLSVSAGIVSQLEVDEQDVQRSMKTDAPIGYGASGGGVFDVPSGKLVGLVEGYRTAKVAFGGISKDDFSFDVPMPGETFLSPPAKIRSFLMQSGVGRLAGLRRGSAMAESPQRTDPVARQQ

Mean predicted aligned error: 9.11 Å

Foldseek 3Di:
DAAAWWAFQFDDDQKTKIKFWPCVQPDDPNPPDDQAWDWDDDVDTDTWTKDWLDADDPPLHGMTMIITGDHDDDHAQADDQVVADFFFKKKWWWQARNDDIDIWIWTFHDWDADPVRFTRWTWTLTDDHRRSGNIFIAGPVPRHGFWGWHAFAWDWDWDDDPDPDIDIDTHTDGRGTITDGSRSVLVRCVVSVCNVRSVHDDDDPDDDDDPDDDPVPPDD

Radius of gyration: 18.96 Å; Cα contacts (8 Å, |Δi|>4): 506; chains: 1; bounding box: 41×60×49 Å